Protein AF-A0A913WSM7-F1 (afdb_monomer_lite)

InterPro domains:
  IPR026612 Receptor for retinol uptake STRA6-like [PF14752] (31-184)

Radius of gyration: 27.11 Å; chains: 1; bounding box: 66×51×67 Å

Organism: Exaiptasia diaphana (NCBI:txid2652724)

Foldseek 3Di:
DQDLVNVLVVLVVVLVVLVVCVVVCCVPPNDVVSVVVNLLSVLLSVLLVVLLVVLVVVLVVVVVVVVVVVVVVVVCVVVVNCVPPDPDDDDPVVVVVVVVCVVVVVVVVSVVSSVVSSVVSSVVSVVVVVCVVCVCVVDPPCVVVVVVVVVVVCCVVVVVVVVVVVVVVCCVVPPVPDPPDPDDDDDPDDD

Sequence (191 aa):
MVGVGQIVGLLLNLRTFVVANKLVYIISSGPEVYQLLVKFLNILIVSFLVSILVSAIYMYFQMYRMLVSHRNHVIKLIKGDRRFLPNSLSDPHIMVGMSLRFAGYQVAYFIWGFLLVAFVLLVTTLFISALVLFLPLVFEDDLEDEFAKVALAFVPTVGMAILVFVVQQILARFVFKDRSMVSKVVNVHNR

Structure (mmCIF, N/CA/C/O backbone):
data_AF-A0A913WSM7-F1
#
_entry.id   AF-A0A913WSM7-F1
#
loop_
_atom_site.group_PDB
_atom_site.id
_atom_site.type_symbol
_atom_site.label_atom_id
_atom_site.label_alt_id
_atom_site.label_comp_id
_atom_site.label_asym_id
_atom_site.label_entity_id
_atom_site.label_seq_id
_atom_site.pdbx_PDB_ins_code
_atom_site.Cartn_x
_atom_site.Cartn_y
_atom_site.Cartn_z
_atom_site.occupancy
_atom_site.B_iso_or_equiv
_atom_site.auth_seq_id
_atom_site.auth_comp_id
_atom_site.auth_asym_id
_atom_site.auth_atom_id
_atom_site.pdbx_PDB_model_num
ATOM 1 N N . MET A 1 1 ? -11.157 15.236 -8.255 1.00 44.88 1 MET A N 1
ATOM 2 C CA . MET A 1 1 ? -10.572 14.075 -7.550 1.00 44.88 1 MET A CA 1
ATOM 3 C C . MET A 1 1 ? -10.465 14.452 -6.086 1.00 44.88 1 MET A C 1
ATOM 5 O O . MET A 1 1 ? -9.775 15.417 -5.790 1.00 44.88 1 MET A O 1
ATOM 9 N N . VAL A 1 2 ? -11.207 13.782 -5.202 1.00 52.50 2 VAL A N 1
ATOM 10 C CA . VAL A 1 2 ? -11.090 14.008 -3.752 1.00 52.50 2 VAL A CA 1
ATOM 11 C C . VAL A 1 2 ? -9.693 13.552 -3.338 1.00 52.50 2 VAL A C 1
ATOM 13 O O . VAL A 1 2 ? -9.307 12.417 -3.614 1.00 52.50 2 VAL A O 1
ATOM 16 N N . GLY A 1 3 ? -8.903 14.456 -2.765 1.00 70.38 3 GLY A N 1
ATOM 17 C CA . GLY A 1 3 ? -7.542 14.142 -2.342 1.00 70.38 3 GLY A CA 1
ATOM 18 C C . GLY A 1 3 ? -7.562 13.150 -1.182 1.00 70.38 3 GLY A C 1
ATOM 19 O O . GLY A 1 3 ? -8.423 13.233 -0.311 1.00 70.38 3 GLY A O 1
ATOM 20 N N . VAL A 1 4 ? -6.587 12.243 -1.124 1.00 69.69 4 VAL A N 1
ATOM 21 C CA . VAL A 1 4 ? -6.447 11.268 -0.026 1.00 69.69 4 VAL A CA 1
ATOM 22 C C . VAL A 1 4 ? -6.492 11.956 1.350 1.00 69.69 4 VAL A C 1
ATOM 24 O O . VAL A 1 4 ? -7.144 11.468 2.269 1.00 69.69 4 VAL A O 1
ATOM 27 N N . GLY A 1 5 ? -5.901 13.151 1.468 1.00 74.81 5 GLY A N 1
ATOM 28 C CA . GLY A 1 5 ? -5.960 13.967 2.686 1.00 74.81 5 GLY A CA 1
ATOM 29 C C . GLY A 1 5 ? -7.358 14.482 3.055 1.00 74.81 5 GLY A C 1
ATOM 30 O O . GLY A 1 5 ? -7.653 14.617 4.237 1.00 74.81 5 GLY A O 1
ATOM 31 N N . GLN A 1 6 ? -8.251 14.711 2.086 1.00 80.81 6 GLN A N 1
ATOM 32 C CA . GLN A 1 6 ? -9.645 15.088 2.363 1.00 80.81 6 GLN A CA 1
ATOM 33 C C . GLN A 1 6 ? -10.432 13.908 2.943 1.00 80.81 6 GLN A C 1
ATOM 35 O O . GLN A 1 6 ? -11.251 14.106 3.834 1.00 80.81 6 GLN A O 1
ATOM 40 N N . ILE A 1 7 ? -10.145 12.681 2.492 1.00 79.31 7 ILE A N 1
ATOM 41 C CA . ILE A 1 7 ? -10.761 11.457 3.028 1.00 79.31 7 ILE A CA 1
ATOM 42 C C . ILE A 1 7 ? -10.307 11.227 4.473 1.00 79.31 7 ILE A C 1
ATOM 44 O O . ILE A 1 7 ? -11.142 11.024 5.352 1.00 79.31 7 ILE A O 1
ATOM 48 N N . VAL A 1 8 ? -9.000 11.333 4.746 1.00 80.94 8 VAL A N 1
ATOM 49 C CA . VAL A 1 8 ? -8.471 11.230 6.119 1.00 80.94 8 VAL A CA 1
ATOM 50 C C . VAL A 1 8 ? -9.036 12.339 7.005 1.00 80.94 8 VAL A C 1
ATOM 52 O O . VAL A 1 8 ? -9.468 12.063 8.120 1.00 80.94 8 VAL A O 1
ATOM 55 N N . GLY A 1 9 ? -9.086 13.579 6.511 1.00 81.19 9 GLY A N 1
ATOM 56 C CA . GLY A 1 9 ? -9.655 14.712 7.242 1.00 81.19 9 GLY A CA 1
ATOM 57 C C . GLY A 1 9 ? -11.133 14.515 7.581 1.00 81.19 9 GLY A C 1
ATOM 58 O O . GLY A 1 9 ? -11.552 14.812 8.696 1.00 81.19 9 GLY A O 1
ATOM 59 N N . LEU A 1 10 ? -11.915 13.944 6.662 1.00 84.06 10 LEU A N 1
ATOM 60 C CA . LEU A 1 10 ? -13.318 13.611 6.900 1.00 84.06 10 LEU A CA 1
ATOM 61 C C . LEU A 1 10 ? -13.465 12.507 7.956 1.00 84.06 10 LEU A C 1
ATOM 63 O O . LEU A 1 10 ? -14.282 12.649 8.863 1.00 84.06 10 LEU A O 1
ATOM 67 N N . LEU A 1 11 ? -12.645 11.453 7.896 1.00 82.12 11 LEU A N 1
ATOM 68 C CA . LEU A 1 11 ? -12.640 10.385 8.904 1.00 82.12 11 LEU A CA 1
ATOM 69 C C . LEU A 1 11 ? -12.236 10.900 10.293 1.00 82.12 11 LEU A C 1
ATOM 71 O O . LEU A 1 11 ? -12.852 10.533 11.295 1.00 82.12 11 LEU A O 1
ATOM 75 N N . LEU A 1 12 ? -11.241 11.787 10.362 1.00 83.50 12 LEU A N 1
ATOM 76 C CA . LEU A 1 12 ? -10.824 12.429 11.608 1.00 83.50 12 LEU A CA 1
ATOM 77 C C . LEU A 1 12 ? -11.923 13.331 12.172 1.00 83.50 12 LEU A C 1
ATOM 79 O O . LEU A 1 12 ? -12.196 13.255 13.367 1.00 83.50 12 LEU A O 1
ATOM 83 N N . ASN A 1 13 ? -12.589 14.119 11.325 1.00 85.25 13 ASN A N 1
ATOM 84 C CA . ASN A 1 13 ? -13.715 14.962 11.728 1.00 85.25 13 ASN A CA 1
ATOM 85 C C . ASN A 1 13 ? -14.910 14.143 12.223 1.00 85.25 13 ASN A C 1
ATOM 87 O O . ASN A 1 13 ? -15.553 14.507 13.204 1.00 85.25 13 ASN A O 1
ATOM 91 N N . LEU A 1 14 ? -15.193 13.008 11.586 1.00 81.88 14 LEU A N 1
ATOM 92 C CA . LEU A 1 14 ? -16.229 12.091 12.050 1.00 81.88 14 LEU A CA 1
ATOM 93 C C . LEU A 1 14 ? -15.876 11.531 13.436 1.00 81.88 14 LEU A C 1
ATOM 95 O O . LEU A 1 14 ? -16.705 11.525 14.343 1.00 81.88 14 LEU A O 1
ATOM 99 N N . ARG A 1 15 ? -14.618 11.126 13.637 1.00 84.75 15 ARG A N 1
ATOM 100 C CA . ARG A 1 15 ? -14.127 10.629 14.927 1.00 84.75 15 ARG A CA 1
ATOM 101 C C . ARG A 1 15 ? -14.169 11.703 16.014 1.00 84.75 15 ARG A C 1
ATOM 103 O O . ARG A 1 15 ? -14.584 11.408 17.132 1.00 84.75 15 ARG A O 1
ATOM 110 N N . THR A 1 16 ? -13.762 12.939 15.728 1.00 81.62 16 THR A N 1
ATOM 111 C CA . THR A 1 16 ? -13.842 14.039 16.704 1.00 81.62 16 THR A CA 1
ATOM 112 C C . THR A 1 16 ? -15.287 14.402 17.026 1.00 81.62 16 THR A C 1
ATOM 114 O O . THR A 1 16 ? -15.589 14.616 18.196 1.00 81.62 16 THR A O 1
ATOM 117 N N . PHE A 1 17 ? -16.193 14.377 16.047 1.00 82.38 17 PHE A N 1
ATOM 118 C CA . PHE A 1 17 ? -17.624 14.603 16.261 1.00 82.38 17 PHE A CA 1
ATOM 119 C C . PHE A 1 17 ? -18.261 13.550 17.180 1.00 82.38 17 PHE A C 1
ATOM 121 O O . PHE A 1 17 ? -19.014 13.894 18.094 1.00 82.38 17 PHE A O 1
ATOM 128 N N . VAL A 1 18 ? -17.932 12.270 16.982 1.00 79.00 18 VAL A N 1
ATOM 129 C CA . VAL A 1 18 ? -18.414 11.172 17.837 1.00 79.00 18 VAL A CA 1
ATOM 130 C C . VAL A 1 18 ? -17.886 11.312 19.267 1.00 79.00 18 VAL A C 1
ATOM 132 O O . VAL A 1 18 ? -18.648 11.172 20.221 1.00 79.00 18 VAL A O 1
ATOM 135 N N . VAL A 1 19 ? -16.601 11.639 19.429 1.00 79.31 19 VAL A N 1
ATOM 136 C CA . VAL A 1 19 ? -15.985 11.822 20.754 1.00 79.31 19 VAL A CA 1
ATOM 137 C C . VAL A 1 19 ? -16.522 13.070 21.464 1.00 79.31 19 VAL A C 1
ATOM 139 O O . VAL A 1 19 ? -16.723 13.037 22.676 1.00 79.31 19 VAL A O 1
ATOM 142 N N . ALA A 1 20 ? -16.801 14.151 20.732 1.00 82.12 20 ALA A N 1
ATOM 143 C CA . ALA A 1 20 ? -17.394 15.367 21.287 1.00 82.12 20 ALA A CA 1
ATOM 144 C C . ALA A 1 20 ? -18.812 15.121 21.833 1.00 82.12 20 ALA A C 1
ATOM 146 O O . ALA A 1 20 ? -19.169 15.649 22.882 1.00 82.12 20 ALA A O 1
A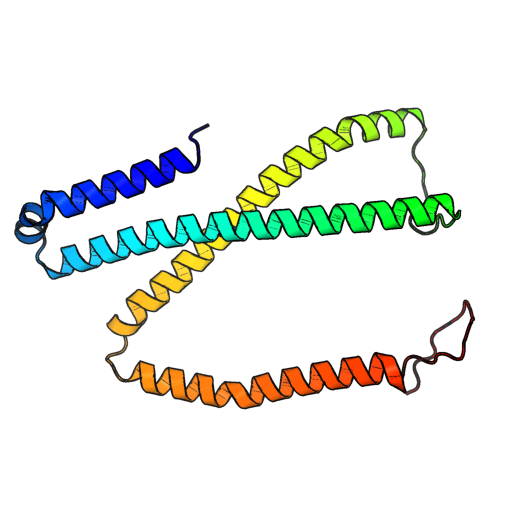TOM 147 N N . ASN A 1 21 ? -19.593 14.258 21.178 1.00 84.75 21 ASN A N 1
ATOM 148 C CA . ASN A 1 21 ? -20.959 13.908 21.582 1.00 84.75 21 ASN A CA 1
ATOM 149 C C . ASN A 1 21 ? -21.037 12.634 22.442 1.00 84.75 21 ASN A C 1
ATOM 151 O O . ASN A 1 21 ? -22.056 11.941 22.447 1.00 84.75 21 ASN A O 1
ATOM 155 N N . LYS A 1 22 ? -19.975 12.324 23.198 1.00 81.56 22 LYS A N 1
ATOM 156 C CA . LYS A 1 22 ? -19.851 11.101 24.009 1.00 81.56 22 LYS A CA 1
ATOM 157 C C . LYS A 1 22 ? -21.088 10.800 24.865 1.00 81.56 22 LYS A C 1
ATOM 159 O O . LYS A 1 22 ? -21.558 9.667 24.870 1.00 81.56 22 LYS A O 1
ATOM 164 N N . LEU A 1 23 ? -21.623 11.796 25.576 1.00 76.62 23 LEU A N 1
ATOM 165 C CA . LEU A 1 23 ? -22.768 11.606 26.479 1.00 76.62 23 LEU A CA 1
ATOM 166 C C . LEU A 1 23 ? -24.038 11.167 25.740 1.00 76.62 23 LEU A C 1
ATOM 168 O O . LEU A 1 23 ? -24.727 10.265 26.205 1.00 76.62 23 LEU A O 1
ATOM 172 N N . VAL A 1 24 ? -24.313 11.748 24.570 1.00 77.00 24 VAL A N 1
ATOM 173 C CA . VAL A 1 24 ? -25.500 11.420 23.763 1.00 77.00 24 VAL A CA 1
ATOM 174 C C . VAL A 1 24 ? -25.438 9.972 23.272 1.00 77.00 24 VAL A C 1
ATOM 176 O O . VAL A 1 24 ? -26.426 9.246 23.359 1.00 77.00 24 VAL A O 1
ATOM 179 N N . TYR A 1 25 ? -24.264 9.522 22.823 1.00 74.25 25 TYR A N 1
ATOM 180 C CA . TYR A 1 25 ? -24.071 8.145 22.364 1.00 74.25 25 TYR A CA 1
ATOM 181 C C . TYR A 1 25 ? -24.128 7.120 23.501 1.00 74.25 25 TYR A C 1
ATOM 183 O O . TYR A 1 25 ? -24.703 6.050 23.320 1.00 74.25 25 TYR A O 1
ATOM 191 N N . ILE A 1 26 ? -23.588 7.445 24.681 1.00 78.19 26 ILE A N 1
ATOM 192 C CA . ILE A 1 26 ? -23.658 6.551 25.848 1.00 78.19 26 ILE A CA 1
ATOM 193 C C . ILE A 1 26 ? -25.106 6.386 26.325 1.00 78.19 26 ILE A C 1
ATOM 195 O O . ILE A 1 26 ? -25.506 5.271 26.647 1.00 78.19 26 ILE A O 1
ATOM 199 N N . ILE A 1 27 ? -25.896 7.464 26.342 1.00 76.56 27 ILE A N 1
ATOM 200 C CA . ILE A 1 27 ? -27.305 7.422 26.767 1.00 76.56 27 ILE A CA 1
ATOM 201 C C . ILE A 1 27 ? -28.174 6.668 25.748 1.00 76.56 27 ILE A C 1
ATOM 203 O O . ILE A 1 27 ? -29.071 5.931 26.140 1.00 76.56 27 ILE A O 1
ATOM 207 N N . SER A 1 28 ? -27.904 6.832 24.450 1.00 80.12 28 SER A N 1
ATOM 208 C CA . SER A 1 28 ? -28.687 6.207 23.376 1.00 80.12 28 SER A CA 1
ATOM 209 C C . SER A 1 28 ? -28.379 4.717 23.174 1.00 80.12 28 SER A C 1
ATOM 211 O O . SER A 1 28 ? -29.283 3.925 22.929 1.00 80.12 28 SER A O 1
ATOM 213 N N . SER A 1 29 ? -27.104 4.319 23.250 1.00 75.94 29 SER A N 1
ATOM 214 C CA . SER A 1 29 ? -26.644 2.995 22.793 1.00 75.94 29 SER A CA 1
ATOM 215 C C . SER A 1 29 ? -25.912 2.177 23.862 1.00 75.94 29 SER A C 1
ATOM 217 O O . SER A 1 29 ? -25.547 1.032 23.609 1.00 75.94 29 SER A O 1
ATOM 219 N N . GLY A 1 30 ? -25.690 2.742 25.051 1.00 83.31 30 GLY A N 1
ATOM 220 C CA . GLY A 1 30 ? -24.925 2.116 26.127 1.00 83.31 30 GLY A CA 1
ATOM 221 C C . GLY A 1 30 ? -23.403 2.325 26.015 1.00 83.31 30 GLY A C 1
ATOM 222 O O . GLY A 1 30 ? -22.872 2.664 24.951 1.00 83.31 30 GLY A O 1
ATOM 223 N N . PRO A 1 31 ? -22.661 2.144 27.125 1.00 81.88 31 PRO A N 1
ATOM 224 C CA . PRO A 1 31 ? -21.226 2.426 27.188 1.00 81.88 31 PRO A CA 1
ATOM 225 C C . PRO A 1 31 ? -20.369 1.456 26.360 1.00 81.88 31 PRO A C 1
ATOM 227 O O . PRO A 1 31 ? -19.351 1.874 25.807 1.00 81.88 31 PRO A O 1
ATOM 230 N N . GLU A 1 32 ? -20.772 0.190 26.237 1.00 80.75 32 GLU A N 1
ATOM 231 C CA . GLU A 1 32 ? -20.013 -0.838 25.507 1.00 80.75 32 GLU A CA 1
ATOM 232 C C . GLU A 1 32 ? -20.014 -0.595 23.993 1.00 80.75 32 GLU A C 1
ATOM 234 O O . GLU A 1 32 ? -18.962 -0.607 23.349 1.00 80.75 32 GLU A O 1
ATOM 239 N N . VAL A 1 33 ? -21.181 -0.266 23.432 1.00 78.75 33 VAL A N 1
ATOM 240 C CA . VAL A 1 33 ? -21.346 0.033 22.002 1.00 78.75 33 VAL A CA 1
ATOM 241 C C . VAL A 1 33 ? -20.550 1.280 21.611 1.00 78.75 33 VAL A C 1
ATOM 243 O O . VAL A 1 33 ? -19.899 1.301 20.565 1.00 78.75 33 VAL A O 1
ATOM 246 N N . TYR A 1 34 ? -20.521 2.300 22.477 1.00 81.38 34 TYR A N 1
ATOM 247 C CA . TYR A 1 34 ? -19.692 3.488 22.266 1.00 81.38 34 TYR A CA 1
ATOM 248 C C . TYR A 1 34 ? -18.196 3.143 22.196 1.00 81.38 34 TYR A C 1
ATOM 250 O O . TYR A 1 34 ? -17.493 3.618 21.300 1.00 81.38 34 TYR A O 1
ATOM 258 N N . GLN A 1 35 ? -17.696 2.299 23.106 1.00 82.06 35 GLN A N 1
ATOM 259 C CA . GLN A 1 35 ? -16.291 1.886 23.082 1.00 82.06 35 GLN A CA 1
ATOM 260 C C . GLN A 1 35 ? -15.940 1.097 21.817 1.00 82.06 35 GLN A C 1
ATOM 262 O O . GLN A 1 35 ? -14.889 1.348 21.219 1.00 82.06 35 GLN A O 1
ATOM 267 N N . LEU A 1 36 ? -16.813 0.187 21.382 1.00 81.38 36 LEU A N 1
ATOM 268 C CA . LEU A 1 36 ? -16.608 -0.596 20.163 1.00 81.38 36 LEU A CA 1
ATOM 269 C C . LEU A 1 36 ? -16.585 0.296 18.915 1.00 81.38 36 LEU A C 1
ATOM 271 O O . LEU A 1 36 ? -15.700 0.155 18.072 1.00 81.38 36 LEU A O 1
ATOM 275 N N . LEU A 1 37 ? -17.488 1.273 18.832 1.00 81.12 37 LEU A N 1
ATOM 276 C CA . LEU A 1 37 ? -17.560 2.213 17.714 1.00 81.12 37 LEU A CA 1
ATOM 277 C C . LEU A 1 37 ? -16.311 3.106 17.632 1.00 81.12 37 LEU A C 1
ATOM 279 O O . LEU A 1 37 ? -15.743 3.277 16.552 1.00 81.12 37 LEU A O 1
ATOM 283 N N . VAL A 1 38 ? -15.819 3.625 18.762 1.00 83.69 38 VAL A N 1
ATOM 284 C CA . VAL A 1 38 ? -14.568 4.407 18.793 1.00 83.69 38 VAL A CA 1
ATOM 285 C C . VAL A 1 38 ? -13.360 3.544 18.413 1.00 83.69 38 VAL A C 1
ATOM 287 O O . VAL A 1 38 ? -12.499 4.006 17.659 1.00 83.69 38 VAL A O 1
ATOM 290 N N . LYS A 1 39 ? -13.292 2.291 18.888 1.00 83.81 39 LYS A N 1
ATOM 291 C CA . LYS A 1 39 ? -12.242 1.337 18.491 1.00 83.81 39 LYS A CA 1
ATOM 292 C C . LYS A 1 39 ? -12.273 1.073 16.985 1.00 83.81 39 LYS A C 1
ATOM 294 O O . LYS A 1 39 ? -11.234 1.184 16.340 1.00 83.81 39 LYS A O 1
ATOM 299 N N . PHE A 1 40 ? -13.448 0.812 16.415 1.00 84.06 40 PHE A N 1
ATOM 300 C CA . PHE A 1 40 ? -13.618 0.583 14.980 1.00 84.06 40 PHE A CA 1
ATOM 301 C C . PHE A 1 40 ? -13.182 1.791 14.138 1.00 84.06 40 PHE A C 1
ATOM 303 O O . PHE A 1 40 ? -12.430 1.633 13.178 1.00 84.06 40 PHE A O 1
ATOM 310 N N . LEU A 1 41 ? -13.577 3.010 14.526 1.00 84.69 41 LEU A N 1
ATOM 311 C CA . LEU A 1 41 ? -13.156 4.232 13.832 1.00 84.69 41 LEU A CA 1
ATOM 312 C C . LEU A 1 41 ? -11.641 4.448 13.892 1.00 84.69 41 LEU A C 1
ATOM 314 O O . LEU A 1 41 ? -11.036 4.816 12.885 1.00 84.69 41 LEU A O 1
ATOM 318 N N . ASN A 1 42 ? -11.015 4.206 15.047 1.00 84.81 42 ASN A N 1
ATOM 319 C CA . ASN A 1 42 ? -9.561 4.308 15.171 1.00 84.81 42 ASN A CA 1
ATOM 320 C C . ASN A 1 42 ? -8.857 3.283 14.271 1.00 84.81 42 ASN A C 1
ATOM 322 O O . ASN A 1 42 ? -7.919 3.651 13.567 1.00 84.81 42 ASN A O 1
ATOM 326 N N . ILE A 1 43 ? -9.327 2.032 14.252 1.00 85.81 43 ILE A N 1
ATOM 327 C CA . ILE A 1 43 ? -8.790 0.984 13.375 1.00 85.81 43 ILE A CA 1
ATOM 328 C C . ILE A 1 43 ? -8.902 1.414 11.916 1.00 85.81 43 ILE A C 1
ATOM 330 O O . ILE A 1 43 ? -7.901 1.414 11.213 1.00 85.81 43 ILE A O 1
ATOM 334 N N . LEU A 1 44 ? -10.074 1.877 11.480 1.00 86.56 44 LEU A N 1
ATOM 335 C CA . LEU A 1 44 ? -10.292 2.314 10.103 1.00 86.56 44 LEU A CA 1
ATOM 336 C C . LEU A 1 44 ? -9.313 3.423 9.678 1.00 86.56 44 LEU A C 1
ATOM 338 O O . LEU A 1 44 ? -8.723 3.348 8.599 1.00 86.56 44 LEU A O 1
ATOM 342 N N . ILE A 1 45 ? -9.107 4.432 10.531 1.00 86.69 45 ILE A N 1
ATOM 343 C CA . ILE A 1 45 ? -8.178 5.542 10.267 1.00 86.69 45 ILE A CA 1
ATOM 344 C C . ILE A 1 45 ? -6.735 5.035 10.178 1.00 86.69 45 ILE A C 1
ATOM 346 O O . ILE A 1 45 ? -6.011 5.386 9.242 1.00 86.69 45 ILE A O 1
ATOM 350 N N . VAL A 1 46 ? -6.316 4.201 11.132 1.00 85.19 46 VAL A N 1
ATOM 351 C CA . VAL A 1 46 ? -4.953 3.658 11.186 1.00 85.19 46 VAL A CA 1
ATOM 352 C C . VAL A 1 46 ? -4.689 2.747 9.989 1.00 85.19 46 VAL A C 1
ATOM 354 O O . VAL A 1 46 ? -3.689 2.937 9.298 1.00 85.19 46 VAL A O 1
ATOM 357 N N . SER A 1 47 ? -5.592 1.815 9.679 1.00 86.25 47 SER A N 1
ATOM 358 C CA . SER A 1 47 ? -5.461 0.901 8.540 1.00 86.25 47 SER A CA 1
ATOM 359 C C . SER A 1 47 ? -5.357 1.657 7.217 1.00 86.25 47 SER A C 1
ATOM 361 O O . SER A 1 47 ? -4.543 1.296 6.366 1.00 86.25 47 SER A O 1
ATOM 363 N N . PHE A 1 48 ? -6.126 2.737 7.047 1.00 88.25 48 PHE A N 1
ATOM 364 C CA . PHE A 1 48 ? -6.057 3.576 5.853 1.00 88.25 48 PHE A CA 1
ATOM 365 C C . PHE A 1 48 ? -4.695 4.275 5.724 1.00 88.25 48 PHE A C 1
ATOM 367 O O . PHE A 1 48 ? -4.048 4.178 4.679 1.00 88.25 48 PHE A O 1
ATOM 374 N N . LEU A 1 49 ? -4.218 4.922 6.795 1.00 87.31 49 LEU A N 1
ATOM 375 C CA . LEU A 1 49 ? -2.919 5.606 6.812 1.00 87.31 49 LEU A CA 1
ATOM 376 C C . LEU A 1 49 ? -1.751 4.648 6.555 1.00 87.31 49 LEU A C 1
ATOM 378 O O . LEU A 1 49 ? -0.892 4.935 5.719 1.00 87.31 49 LEU A O 1
ATOM 382 N N . VAL A 1 50 ? -1.740 3.500 7.236 1.00 87.25 50 VAL A N 1
ATOM 383 C CA . VAL A 1 50 ? -0.700 2.476 7.080 1.00 87.25 50 VAL A CA 1
ATOM 384 C C . VAL A 1 50 ? -0.672 1.956 5.644 1.00 87.25 50 VAL A C 1
ATOM 386 O O . VAL A 1 50 ? 0.395 1.906 5.036 1.00 87.25 50 VAL A O 1
ATOM 389 N N . SER A 1 51 ? -1.832 1.647 5.061 1.00 87.94 51 SER A N 1
ATOM 390 C CA . SER A 1 51 ? -1.914 1.109 3.696 1.00 87.94 51 SER A CA 1
ATOM 391 C C . SER A 1 51 ? -1.353 2.074 2.651 1.00 87.94 51 SER A C 1
ATOM 393 O O . SER A 1 51 ? -0.646 1.655 1.734 1.00 87.94 51 SER A O 1
ATOM 395 N N . ILE A 1 52 ? -1.612 3.376 2.800 1.00 89.44 52 ILE A N 1
ATOM 396 C CA . ILE A 1 52 ? -1.085 4.404 1.892 1.00 89.44 52 ILE A CA 1
ATOM 397 C C . ILE A 1 52 ? 0.425 4.558 2.045 1.00 89.44 52 ILE A C 1
ATOM 399 O O . ILE A 1 52 ? 1.133 4.582 1.039 1.00 89.44 52 ILE A O 1
ATOM 403 N N . LEU A 1 53 ? 0.922 4.648 3.281 1.00 89.69 53 LEU A N 1
ATOM 404 C CA . LEU A 1 53 ? 2.352 4.801 3.550 1.00 89.69 53 LEU A CA 1
ATOM 405 C C . LEU A 1 53 ? 3.149 3.604 3.027 1.00 89.69 53 LEU A C 1
ATOM 407 O O . LEU A 1 53 ? 4.135 3.779 2.311 1.00 89.69 53 LEU A O 1
ATOM 411 N N . VAL A 1 54 ? 2.693 2.389 3.331 1.00 88.44 54 VAL A N 1
ATOM 412 C CA . VAL A 1 54 ? 3.344 1.153 2.884 1.00 88.44 54 VAL A CA 1
ATOM 413 C C . VAL A 1 54 ? 3.278 1.026 1.362 1.00 88.44 54 VAL A C 1
ATOM 415 O O . VAL A 1 54 ? 4.294 0.720 0.739 1.00 88.44 54 VAL A O 1
ATOM 418 N N . SER A 1 55 ? 2.131 1.330 0.742 1.00 88.62 55 SER A N 1
ATOM 419 C CA . SER A 1 55 ? 2.003 1.337 -0.722 1.00 88.62 55 SER A CA 1
ATOM 420 C C . SER A 1 55 ? 2.951 2.352 -1.371 1.00 88.62 55 SER A C 1
ATOM 422 O O . SER A 1 55 ? 3.627 2.032 -2.347 1.00 88.62 55 SER A O 1
ATOM 424 N N . ALA A 1 56 ? 3.085 3.555 -0.805 1.00 90.06 56 ALA A N 1
ATOM 425 C CA . ALA A 1 56 ? 3.989 4.580 -1.325 1.00 90.06 56 ALA A CA 1
ATOM 426 C C . ALA A 1 56 ? 5.459 4.131 -1.274 1.00 90.06 56 ALA A C 1
ATOM 428 O O . ALA A 1 5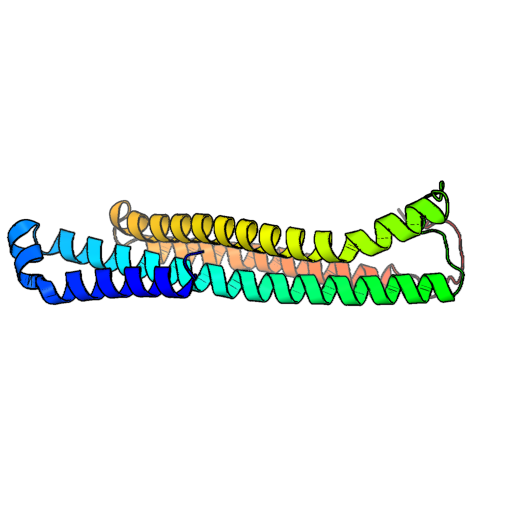6 ? 6.181 4.254 -2.267 1.00 90.06 56 ALA A O 1
ATOM 429 N N . ILE A 1 57 ? 5.888 3.552 -0.149 1.00 92.75 57 ILE A N 1
ATOM 430 C CA . ILE A 1 57 ? 7.240 2.998 0.010 1.00 92.75 57 ILE A CA 1
ATOM 431 C C . ILE A 1 57 ? 7.468 1.848 -0.978 1.00 92.75 57 ILE A C 1
ATOM 433 O O . ILE A 1 57 ? 8.498 1.798 -1.652 1.00 92.75 57 ILE A O 1
ATOM 437 N N . TYR A 1 58 ? 6.499 0.943 -1.115 1.00 90.31 58 TYR A N 1
ATOM 438 C CA . TYR A 1 58 ? 6.571 -0.165 -2.062 1.00 90.31 58 TYR A CA 1
ATOM 439 C C . TYR A 1 58 ? 6.731 0.328 -3.506 1.00 90.31 58 TYR A C 1
ATOM 441 O O . TYR A 1 58 ? 7.625 -0.127 -4.223 1.00 90.31 58 TYR A O 1
ATOM 449 N N . MET A 1 59 ? 5.927 1.307 -3.922 1.00 90.50 59 MET A N 1
ATOM 450 C CA . MET A 1 59 ? 6.013 1.897 -5.258 1.00 90.50 59 MET A CA 1
ATOM 451 C C . MET A 1 59 ? 7.353 2.597 -5.497 1.00 90.50 59 MET A C 1
ATOM 453 O O . MET A 1 59 ? 7.915 2.480 -6.588 1.00 90.50 59 MET A O 1
ATOM 457 N N . TYR A 1 60 ? 7.909 3.263 -4.482 1.00 92.81 60 TYR A N 1
ATOM 458 C CA . TYR A 1 60 ? 9.246 3.850 -4.556 1.00 92.81 60 TYR A CA 1
ATOM 459 C C . TYR A 1 60 ? 10.319 2.788 -4.842 1.00 92.81 60 TYR A C 1
ATOM 461 O O . TYR A 1 60 ? 11.116 2.942 -5.772 1.00 92.81 60 TYR A O 1
ATOM 469 N N . PHE A 1 61 ? 10.305 1.667 -4.112 1.00 92.75 61 PHE A N 1
ATOM 470 C CA . PHE A 1 61 ? 11.239 0.565 -4.357 1.00 92.75 61 PHE A CA 1
ATOM 471 C C . PHE A 1 61 ? 11.044 -0.084 -5.729 1.00 92.75 61 PHE A C 1
ATOM 473 O O . PHE A 1 61 ? 12.028 -0.429 -6.390 1.00 92.75 61 PHE A O 1
ATOM 480 N N . GLN A 1 62 ? 9.801 -0.226 -6.190 1.00 90.38 62 GLN A N 1
ATOM 481 C CA . GLN A 1 62 ? 9.524 -0.776 -7.516 1.00 90.38 62 GLN A CA 1
ATOM 482 C C . GLN A 1 62 ? 10.041 0.131 -8.633 1.00 90.38 62 GLN A C 1
ATOM 484 O O . GLN A 1 62 ? 10.678 -0.351 -9.573 1.00 90.38 62 GLN A O 1
ATOM 489 N N . MET A 1 63 ? 9.860 1.445 -8.499 1.00 92.94 63 MET A N 1
ATOM 490 C CA . MET A 1 63 ? 10.432 2.419 -9.424 1.00 92.94 63 MET A CA 1
ATOM 491 C C . MET A 1 63 ? 11.962 2.340 -9.421 1.00 92.94 63 MET A C 1
ATOM 493 O O . MET A 1 63 ? 12.576 2.217 -10.478 1.00 92.94 63 MET A O 1
ATOM 497 N N . TYR A 1 64 ? 12.589 2.318 -8.243 1.00 93.81 64 TYR A N 1
ATOM 498 C CA . TYR A 1 64 ? 14.040 2.170 -8.130 1.00 93.81 64 TYR A CA 1
ATOM 499 C C . TYR A 1 64 ? 14.549 0.909 -8.847 1.00 93.81 64 TYR A C 1
ATOM 501 O O . TYR A 1 64 ? 15.479 0.972 -9.657 1.00 93.81 64 TYR A O 1
ATOM 509 N N . ARG A 1 65 ? 13.897 -0.237 -8.620 1.00 92.56 65 ARG A N 1
ATOM 510 C CA . ARG A 1 65 ? 14.233 -1.506 -9.279 1.00 92.56 65 ARG A CA 1
ATOM 511 C C . ARG A 1 65 ? 14.079 -1.422 -10.798 1.00 92.56 65 ARG A C 1
ATOM 513 O O . ARG A 1 65 ? 14.945 -1.924 -11.520 1.00 92.56 65 ARG A O 1
ATOM 520 N N . MET A 1 66 ? 13.020 -0.775 -11.283 1.00 92.62 66 MET A N 1
ATOM 521 C CA . MET A 1 66 ? 12.803 -0.533 -12.709 1.00 92.62 66 MET A CA 1
ATOM 522 C C . MET A 1 66 ? 13.946 0.294 -13.314 1.00 92.62 66 MET A C 1
ATOM 524 O O . MET A 1 66 ? 14.485 -0.103 -14.348 1.00 92.62 66 MET A O 1
ATOM 528 N N . LEU A 1 67 ? 14.374 1.385 -12.667 1.00 93.12 67 LEU A N 1
ATOM 529 C CA . LEU A 1 67 ? 15.480 2.225 -13.151 1.00 93.12 67 LEU A CA 1
ATOM 530 C C . LEU A 1 67 ? 16.802 1.451 -13.213 1.00 93.12 67 LEU A C 1
ATOM 532 O O . LEU A 1 67 ? 17.519 1.524 -14.214 1.00 93.12 67 LEU A O 1
ATOM 536 N N . VAL A 1 68 ? 17.120 0.676 -12.173 1.00 93.81 68 VAL A N 1
ATOM 537 C CA . VAL A 1 68 ? 18.337 -0.151 -12.142 1.00 93.81 68 VAL A CA 1
ATOM 538 C C . VAL A 1 68 ? 18.308 -1.197 -13.257 1.00 93.81 68 VAL A C 1
ATOM 540 O O . VAL A 1 68 ? 19.297 -1.367 -13.974 1.00 93.81 68 VAL A O 1
ATOM 543 N N . SER A 1 69 ? 17.173 -1.873 -13.451 1.00 91.12 69 SER A N 1
ATOM 544 C CA . SER A 1 69 ? 17.009 -2.846 -14.535 1.00 91.12 69 SER A CA 1
ATOM 545 C C . SER A 1 69 ? 17.144 -2.190 -15.907 1.00 91.12 69 SER A C 1
ATOM 547 O O . SER A 1 69 ? 17.825 -2.729 -16.779 1.00 91.12 69 SER A O 1
ATOM 549 N N . HIS A 1 70 ? 16.542 -1.014 -16.092 1.00 91.50 70 HIS A N 1
ATOM 550 C CA . HIS A 1 70 ? 16.625 -0.257 -17.334 1.00 91.50 70 HIS A CA 1
ATOM 551 C C . HIS A 1 70 ? 18.073 0.133 -17.650 1.00 91.50 70 HIS A C 1
ATOM 553 O O . HIS A 1 70 ? 18.565 -0.171 -18.736 1.00 91.50 70 HIS A O 1
ATOM 559 N N . ARG A 1 71 ? 18.805 0.687 -16.675 1.00 93.00 71 ARG A N 1
ATOM 560 C CA . ARG A 1 71 ? 20.235 1.006 -16.814 1.00 93.00 71 ARG A CA 1
ATOM 561 C C . ARG A 1 71 ? 21.052 -0.219 -17.217 1.00 93.00 71 ARG A C 1
ATOM 563 O O . ARG A 1 71 ? 21.874 -0.141 -18.128 1.00 93.00 71 ARG A O 1
ATOM 570 N N . ASN A 1 72 ? 20.814 -1.360 -16.574 1.00 92.25 72 ASN A N 1
ATOM 571 C CA . ASN A 1 72 ? 21.517 -2.599 -16.894 1.00 92.25 72 ASN A CA 1
ATOM 572 C C . ASN A 1 72 ? 21.224 -3.080 -18.323 1.00 92.25 72 ASN A C 1
ATOM 574 O O . ASN A 1 72 ? 22.135 -3.554 -19.000 1.00 92.25 72 ASN A O 1
ATOM 578 N N . HIS A 1 73 ? 19.985 -2.946 -18.803 1.00 90.62 73 HIS A N 1
ATOM 579 C CA . HIS A 1 73 ? 19.617 -3.294 -20.179 1.00 90.62 73 HIS A CA 1
ATOM 580 C C . HIS A 1 73 ? 20.265 -2.357 -21.203 1.00 90.62 73 HIS A C 1
ATOM 582 O O . HIS A 1 73 ? 20.801 -2.834 -22.201 1.00 90.62 73 HIS A O 1
ATOM 588 N N . VAL A 1 74 ? 20.315 -1.052 -20.925 1.00 91.62 74 VAL A N 1
ATOM 589 C CA . VAL A 1 74 ? 20.998 -0.072 -21.787 1.00 91.62 74 VAL A CA 1
ATOM 590 C C . VAL A 1 74 ? 22.496 -0.376 -21.885 1.00 91.62 74 VAL A C 1
ATOM 592 O O . VAL A 1 74 ? 23.041 -0.426 -22.984 1.00 91.62 74 VAL A O 1
ATOM 595 N N . ILE A 1 75 ? 23.163 -0.673 -20.765 1.00 93.19 75 ILE A N 1
ATOM 596 C CA . ILE A 1 75 ? 24.592 -1.032 -20.766 1.00 93.19 75 ILE A CA 1
ATOM 597 C C . ILE A 1 75 ? 24.848 -2.317 -21.568 1.00 93.19 75 ILE A C 1
ATOM 599 O O . ILE A 1 75 ? 25.827 -2.388 -22.310 1.00 93.19 75 ILE A O 1
ATOM 603 N N . LYS A 1 76 ? 23.985 -3.336 -21.446 1.00 90.88 76 LYS A N 1
ATOM 604 C CA . LYS A 1 76 ? 24.087 -4.566 -22.253 1.00 90.88 76 LYS A CA 1
ATOM 605 C C . LYS A 1 76 ? 23.947 -4.275 -23.748 1.00 90.88 76 LYS A C 1
ATOM 607 O O . LYS A 1 76 ? 24.721 -4.810 -24.538 1.00 90.88 76 LYS A O 1
ATOM 612 N N . LEU A 1 77 ? 23.025 -3.384 -24.113 1.00 90.50 77 LEU A N 1
ATOM 613 C CA . LEU A 1 77 ? 22.810 -2.980 -25.499 1.00 90.50 77 LEU A CA 1
ATOM 614 C C . LEU A 1 77 ? 24.025 -2.240 -26.079 1.00 90.50 77 LEU A C 1
ATOM 616 O O . LEU A 1 77 ? 24.440 -2.548 -27.193 1.00 90.50 77 LEU A O 1
ATOM 620 N N . ILE A 1 78 ? 24.636 -1.332 -25.307 1.00 90.88 78 ILE A N 1
ATOM 621 C CA . ILE A 1 78 ? 25.869 -0.620 -25.693 1.00 90.88 78 ILE A CA 1
ATOM 622 C C . ILE A 1 78 ? 27.025 -1.604 -25.918 1.00 90.88 78 ILE A C 1
ATOM 624 O O . ILE A 1 78 ? 27.808 -1.438 -26.847 1.00 90.88 78 ILE A O 1
ATOM 628 N N . LYS A 1 79 ? 27.108 -2.671 -25.113 1.00 92.81 79 LYS A N 1
ATOM 629 C CA . LYS A 1 79 ? 28.100 -3.750 -25.274 1.00 92.81 79 LYS A CA 1
ATOM 630 C C . LYS A 1 79 ? 27.812 -4.693 -26.453 1.00 92.81 79 LYS A C 1
ATOM 632 O O . LYS A 1 79 ? 28.556 -5.648 -26.651 1.00 92.81 79 LYS A O 1
ATOM 637 N N . GLY A 1 80 ? 26.740 -4.461 -27.212 1.00 87.75 80 GLY A N 1
ATOM 638 C CA . GLY A 1 80 ? 26.355 -5.278 -28.362 1.00 87.75 80 GLY A CA 1
ATOM 639 C C . GLY A 1 80 ? 25.633 -6.583 -28.011 1.00 87.75 80 GLY A C 1
ATOM 640 O O . GLY A 1 80 ? 25.344 -7.371 -28.910 1.00 87.75 80 GLY A O 1
ATOM 641 N N . ASP A 1 81 ? 25.299 -6.827 -26.739 1.00 88.06 81 ASP A N 1
ATOM 642 C CA . ASP A 1 81 ? 24.535 -8.013 -26.348 1.00 88.06 81 ASP A CA 1
ATOM 643 C C . ASP A 1 81 ? 23.041 -7.796 -26.617 1.00 88.06 81 ASP A C 1
ATOM 645 O O . ASP A 1 81 ? 22.335 -7.148 -25.845 1.00 88.06 81 ASP A O 1
ATOM 649 N N . ARG A 1 82 ? 22.563 -8.334 -27.742 1.00 82.19 82 ARG A N 1
ATOM 650 C CA . ARG A 1 82 ? 21.177 -8.200 -28.221 1.00 82.19 82 ARG A CA 1
ATOM 651 C C . ARG A 1 82 ? 20.280 -9.387 -27.878 1.00 82.19 82 ARG A C 1
ATOM 653 O O . ARG A 1 82 ? 19.136 -9.417 -28.310 1.00 82.19 82 ARG A O 1
ATOM 660 N N . ARG A 1 83 ? 20.753 -10.347 -27.077 1.00 83.31 83 ARG A N 1
ATOM 661 C CA . ARG A 1 83 ? 20.004 -11.582 -26.757 1.00 83.31 83 ARG A CA 1
ATOM 662 C C . ARG A 1 83 ? 18.695 -11.346 -25.999 1.00 83.31 83 ARG A C 1
ATOM 664 O O . ARG A 1 83 ? 17.875 -12.249 -25.926 1.00 83.31 83 ARG A O 1
ATOM 671 N N . PHE A 1 84 ? 18.522 -10.166 -25.402 1.00 80.94 84 PHE A N 1
ATOM 672 C CA . PHE A 1 84 ? 17.294 -9.786 -24.700 1.00 80.94 84 PHE A CA 1
ATOM 673 C C . PHE A 1 84 ? 16.241 -9.139 -25.614 1.00 80.94 84 PHE A C 1
ATOM 675 O O . PHE A 1 84 ? 15.118 -8.913 -25.168 1.00 80.94 84 PHE A O 1
ATOM 682 N N . LEU A 1 85 ? 16.603 -8.779 -26.850 1.00 82.19 85 LEU A N 1
ATOM 683 C CA . LEU A 1 85 ? 15.664 -8.199 -27.803 1.00 82.19 85 LEU A CA 1
ATOM 684 C C . LEU A 1 85 ? 14.785 -9.305 -28.407 1.00 82.19 85 LEU A C 1
ATOM 686 O O . LEU A 1 85 ? 15.263 -10.422 -28.606 1.00 82.19 85 LEU A O 1
ATOM 690 N N . PRO A 1 86 ? 13.512 -9.012 -28.717 1.00 81.50 86 PRO A N 1
ATOM 691 C CA . PRO A 1 86 ? 12.663 -9.943 -29.448 1.00 81.50 86 PRO A CA 1
ATOM 692 C C . PRO A 1 86 ? 13.240 -10.228 -30.844 1.00 81.50 86 PRO A C 1
ATOM 694 O O . PRO A 1 86 ? 13.821 -9.347 -31.477 1.00 81.50 86 PRO A O 1
ATOM 697 N N . ASN A 1 87 ? 13.044 -11.456 -31.336 1.00 74.56 87 ASN A N 1
ATOM 698 C CA . ASN A 1 87 ? 13.575 -11.912 -32.630 1.00 74.56 87 ASN A CA 1
ATOM 699 C C . ASN A 1 87 ? 13.002 -11.145 -33.839 1.00 74.56 87 ASN A C 1
ATOM 701 O O . ASN A 1 87 ? 13.611 -11.150 -34.905 1.00 74.56 87 ASN A O 1
ATOM 705 N N . SER A 1 88 ? 11.856 -10.476 -33.676 1.00 77.62 88 SER A N 1
ATOM 706 C CA . SER A 1 88 ? 11.245 -9.599 -34.678 1.00 77.62 88 SER A CA 1
ATOM 707 C C . SER A 1 88 ? 11.251 -8.149 -34.191 1.00 77.62 88 SER A C 1
ATOM 709 O O . SER A 1 88 ? 10.541 -7.798 -33.245 1.00 77.62 88 SER A O 1
ATOM 711 N N . LEU A 1 89 ? 12.032 -7.297 -34.847 1.00 76.38 89 LEU A N 1
ATOM 712 C CA . LEU A 1 89 ? 11.988 -5.854 -34.633 1.00 76.38 89 LEU A CA 1
ATOM 713 C C . LEU A 1 89 ? 10.915 -5.264 -35.554 1.00 76.38 89 LEU A C 1
ATOM 715 O O . LEU A 1 89 ? 10.900 -5.558 -36.746 1.00 76.38 89 LEU A O 1
ATOM 719 N N . SER A 1 90 ? 10.007 -4.463 -34.997 1.00 80.06 90 SER A N 1
ATOM 720 C CA . SER A 1 90 ? 9.047 -3.691 -35.792 1.00 80.06 90 SER A CA 1
ATOM 721 C C . SER A 1 90 ? 9.758 -2.608 -36.601 1.00 80.06 90 SER A C 1
ATOM 723 O O . SER A 1 90 ? 10.856 -2.180 -36.243 1.00 80.06 90 SER A O 1
ATOM 725 N N . ASP A 1 91 ? 9.108 -2.124 -37.658 1.00 86.50 91 ASP A N 1
ATOM 726 C CA . ASP A 1 91 ? 9.673 -1.064 -38.483 1.00 86.50 91 ASP A CA 1
ATOM 727 C C . ASP A 1 91 ? 10.018 0.200 -37.666 1.00 86.50 91 ASP A C 1
ATOM 729 O O . ASP A 1 91 ? 9.288 0.559 -36.730 1.00 86.50 91 ASP A O 1
ATOM 733 N N . PRO A 1 92 ? 11.087 0.936 -38.036 1.00 82.69 92 PRO A N 1
ATOM 734 C CA . PRO A 1 92 ? 11.581 2.079 -37.264 1.00 82.69 92 PRO A CA 1
ATOM 735 C C . PRO A 1 92 ? 10.524 3.156 -36.985 1.00 82.69 92 PRO A C 1
ATOM 737 O O . PRO A 1 92 ? 10.501 3.739 -35.902 1.00 82.69 92 PRO A O 1
ATOM 740 N N . HIS A 1 93 ? 9.610 3.393 -37.930 1.00 85.50 93 HIS A N 1
ATOM 741 C CA . HIS A 1 93 ? 8.540 4.382 -37.783 1.00 85.50 93 HIS A CA 1
ATOM 742 C C . HIS A 1 93 ? 7.536 3.997 -36.680 1.00 85.50 93 HIS A C 1
ATOM 744 O O . HIS A 1 93 ? 7.085 4.856 -35.918 1.00 85.50 93 HIS A O 1
ATOM 750 N N . ILE A 1 94 ? 7.247 2.701 -36.525 1.00 84.81 94 ILE A N 1
ATOM 7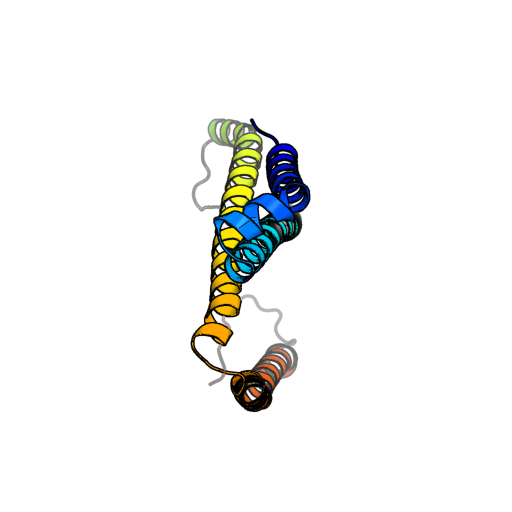51 C CA . ILE A 1 94 ? 6.377 2.174 -35.466 1.00 84.81 94 ILE A CA 1
ATOM 752 C C . ILE A 1 94 ? 7.083 2.272 -34.109 1.00 84.81 94 ILE A C 1
ATOM 754 O O . ILE A 1 94 ? 6.474 2.686 -33.119 1.00 84.81 94 ILE A O 1
ATOM 758 N N . MET A 1 95 ? 8.380 1.950 -34.059 1.00 84.38 95 MET A N 1
ATOM 759 C CA . MET A 1 95 ? 9.173 2.003 -32.826 1.00 84.38 95 MET A CA 1
ATOM 760 C C . MET A 1 95 ? 9.238 3.414 -32.229 1.00 84.38 95 MET A C 1
ATOM 762 O O . MET A 1 95 ? 9.084 3.574 -31.016 1.00 84.38 95 MET A O 1
ATOM 766 N N . VAL A 1 96 ? 9.404 4.445 -33.065 1.00 86.75 96 VAL A N 1
ATOM 767 C CA . VAL A 1 96 ? 9.388 5.847 -32.611 1.00 86.75 96 VAL A CA 1
ATOM 768 C C . VAL A 1 96 ? 8.024 6.198 -32.010 1.00 86.75 96 VAL A C 1
ATOM 770 O O . VAL A 1 96 ? 7.965 6.732 -30.900 1.00 86.75 96 VAL A O 1
ATOM 773 N N . GLY A 1 97 ? 6.925 5.813 -32.665 1.00 86.81 97 GLY A N 1
ATOM 774 C CA . GLY A 1 97 ? 5.574 6.018 -32.133 1.00 86.81 97 GLY A CA 1
ATOM 775 C C . GLY A 1 97 ? 5.335 5.323 -30.785 1.00 86.81 97 GLY A C 1
ATOM 776 O O . GLY A 1 97 ? 4.766 5.920 -29.868 1.00 86.81 97 GLY A O 1
ATOM 777 N N . MET A 1 98 ? 5.813 4.085 -30.621 1.00 85.75 98 MET A N 1
ATOM 778 C CA . MET A 1 98 ? 5.731 3.348 -29.352 1.00 85.75 98 MET A CA 1
ATOM 779 C C . MET A 1 98 ? 6.561 4.004 -28.243 1.00 85.75 98 MET A C 1
ATOM 781 O O . MET A 1 98 ? 6.104 4.086 -27.103 1.00 85.75 98 MET A O 1
ATOM 785 N N . SER A 1 99 ? 7.747 4.522 -28.573 1.00 85.44 99 SER A N 1
ATOM 786 C CA . SER A 1 99 ? 8.620 5.202 -27.609 1.00 85.44 99 SER A CA 1
ATOM 787 C C . SER A 1 99 ? 8.002 6.493 -27.060 1.00 85.44 99 SER A C 1
ATOM 789 O O . SER A 1 99 ? 8.100 6.753 -25.863 1.00 85.44 99 SER A O 1
ATOM 791 N N . LEU A 1 100 ? 7.273 7.248 -27.892 1.00 87.81 100 LEU A N 1
ATOM 792 C CA . LEU A 1 100 ? 6.579 8.466 -27.463 1.00 87.81 100 LEU A CA 1
ATOM 793 C C . LEU A 1 100 ? 5.431 8.157 -26.489 1.00 87.81 100 LEU A C 1
ATOM 795 O O . LEU A 1 100 ? 5.210 8.878 -25.518 1.00 87.81 100 LEU A O 1
ATOM 799 N N . ARG A 1 101 ? 4.705 7.056 -26.727 1.00 87.94 101 ARG A N 1
ATOM 800 C CA . ARG A 1 101 ? 3.583 6.618 -25.877 1.00 87.94 101 ARG A CA 1
ATOM 801 C C . ARG A 1 101 ? 4.038 5.960 -24.576 1.00 87.94 101 ARG A C 1
ATOM 803 O O . ARG A 1 101 ? 3.277 5.936 -23.610 1.00 87.94 101 ARG A O 1
ATOM 810 N N . PHE A 1 102 ? 5.265 5.441 -24.533 1.00 88.94 102 PHE A N 1
ATOM 811 C CA . PHE A 1 102 ? 5.816 4.740 -23.375 1.00 88.94 102 PHE A CA 1
ATOM 812 C C . PHE A 1 102 ? 5.737 5.574 -22.093 1.00 88.94 102 PHE A C 1
ATOM 814 O O . PHE A 1 102 ? 5.287 5.063 -21.072 1.00 88.94 102 PHE A O 1
ATOM 821 N N . ALA A 1 103 ? 6.103 6.858 -22.142 1.00 85.06 103 ALA A N 1
ATOM 822 C CA . ALA A 1 103 ? 6.076 7.726 -20.964 1.00 85.06 103 ALA A CA 1
ATOM 823 C C . ALA A 1 103 ? 4.660 7.869 -20.374 1.00 85.06 103 ALA A C 1
ATOM 825 O O . ALA A 1 103 ? 4.479 7.747 -19.163 1.00 85.06 103 ALA A O 1
ATOM 826 N N . GLY A 1 104 ? 3.647 8.048 -21.229 1.00 87.19 104 GLY A N 1
ATOM 827 C CA . GLY A 1 104 ? 2.249 8.132 -20.800 1.00 87.19 104 GLY A CA 1
ATOM 828 C C . GLY A 1 104 ? 1.744 6.823 -20.193 1.00 87.19 104 GLY A C 1
ATOM 829 O O . GLY A 1 104 ? 1.143 6.829 -19.118 1.00 87.19 104 GLY A O 1
ATOM 830 N N . TYR A 1 105 ? 2.052 5.690 -20.830 1.00 89.06 105 TYR A N 1
ATOM 831 C CA . TYR A 1 105 ? 1.699 4.378 -20.289 1.00 89.06 105 TYR A CA 1
ATOM 832 C C . TYR A 1 105 ? 2.371 4.108 -18.942 1.00 89.06 105 TYR A C 1
ATOM 834 O O . TYR A 1 105 ? 1.710 3.615 -18.033 1.00 89.06 105 TYR A O 1
ATOM 842 N N . GLN A 1 106 ? 3.646 4.463 -18.776 1.00 87.81 106 GLN A N 1
ATOM 843 C CA . GLN A 1 106 ? 4.364 4.265 -17.515 1.00 87.81 106 GLN A CA 1
ATOM 844 C C . GLN A 1 106 ? 3.698 4.997 -16.349 1.00 87.81 106 GLN A C 1
ATOM 846 O O . GLN A 1 106 ? 3.445 4.388 -15.313 1.00 87.81 106 GLN A O 1
ATOM 851 N N . VAL A 1 107 ? 3.345 6.273 -16.527 1.00 88.44 107 VAL A N 1
ATOM 852 C CA . VAL A 1 107 ? 2.660 7.046 -15.478 1.00 88.44 107 VAL A CA 1
ATOM 853 C C . VAL A 1 107 ? 1.277 6.462 -15.179 1.00 88.44 107 VAL A C 1
ATOM 855 O O . VAL A 1 107 ? 0.918 6.301 -14.014 1.00 88.44 107 VAL A O 1
ATOM 858 N N . ALA A 1 108 ? 0.513 6.084 -16.208 1.00 87.75 108 ALA A N 1
ATOM 859 C CA . ALA A 1 108 ? -0.810 5.493 -16.025 1.00 87.75 108 ALA A CA 1
ATOM 860 C C . ALA A 1 108 ? -0.751 4.163 -15.251 1.00 87.75 108 ALA A C 1
ATOM 862 O O . ALA A 1 108 ? -1.492 3.984 -14.284 1.00 87.75 108 ALA A O 1
ATOM 863 N N . TYR A 1 109 ? 0.155 3.255 -15.626 1.00 86.75 109 TYR A N 1
ATOM 864 C CA . TYR A 1 109 ? 0.342 1.982 -14.925 1.00 86.75 109 TYR A CA 1
ATOM 865 C C . TYR A 1 109 ? 0.888 2.169 -13.512 1.00 86.75 109 TYR A C 1
ATOM 867 O O . TYR A 1 109 ? 0.525 1.407 -12.620 1.00 86.75 109 TYR A O 1
ATOM 875 N N . PHE A 1 110 ? 1.708 3.193 -13.277 1.00 88.31 110 PHE A N 1
ATOM 876 C CA . PHE A 1 110 ? 2.188 3.522 -11.940 1.00 88.31 110 PHE A CA 1
ATOM 877 C C . PHE A 1 110 ? 1.040 3.949 -11.016 1.00 88.31 110 PHE A C 1
ATOM 879 O O . PHE A 1 110 ? 0.930 3.441 -9.900 1.00 88.31 110 PHE A O 1
ATOM 886 N N . ILE A 1 111 ? 0.144 4.823 -11.490 1.00 87.31 111 ILE A N 1
ATOM 887 C CA . ILE A 1 111 ? -1.036 5.263 -10.728 1.00 87.31 111 ILE A CA 1
ATOM 888 C C . ILE A 1 111 ? -1.972 4.079 -10.456 1.00 87.31 111 ILE A C 1
ATOM 890 O O . ILE A 1 111 ? -2.379 3.867 -9.314 1.00 87.31 111 ILE A O 1
ATOM 894 N N . TRP A 1 112 ? -2.279 3.278 -11.478 1.00 86.88 112 TRP A N 1
ATOM 895 C CA . TRP A 1 112 ? -3.125 2.091 -11.321 1.00 86.88 112 TRP A CA 1
ATOM 896 C C . TRP A 1 112 ? -2.511 1.050 -10.382 1.00 86.88 112 TRP A C 1
ATOM 898 O O . TRP A 1 112 ? -3.215 0.496 -9.539 1.00 86.88 112 TRP A O 1
ATOM 908 N N . GLY A 1 113 ? -1.201 0.823 -10.480 1.00 86.00 113 GLY A N 1
ATOM 909 C CA . GLY A 1 113 ? -0.463 -0.072 -9.593 1.00 86.00 113 GLY A CA 1
ATOM 910 C C . GLY A 1 113 ? -0.511 0.389 -8.138 1.00 86.00 113 GLY A C 1
ATOM 911 O O . GLY A 1 113 ? -0.801 -0.416 -7.256 1.00 86.00 113 GLY A O 1
ATOM 912 N N . PHE A 1 114 ? -0.317 1.687 -7.888 1.00 86.56 114 PHE A N 1
ATOM 913 C CA . PHE A 1 114 ? -0.436 2.262 -6.547 1.00 86.56 114 PHE A CA 1
ATOM 914 C C . PHE A 1 114 ? -1.839 2.065 -5.957 1.00 86.56 114 PHE A C 1
ATOM 916 O O . PHE A 1 114 ? -1.959 1.643 -4.805 1.00 86.56 114 PHE A O 1
ATOM 923 N N . LEU A 1 115 ? -2.892 2.332 -6.739 1.00 86.19 115 LEU A N 1
ATOM 924 C CA . LEU A 1 115 ? -4.279 2.164 -6.295 1.00 86.19 115 LEU A CA 1
ATOM 925 C C . LEU A 1 115 ? -4.599 0.705 -5.961 1.00 86.19 115 LEU A C 1
ATOM 927 O O . LEU A 1 115 ? -5.207 0.439 -4.926 1.00 86.19 115 LEU A O 1
ATOM 931 N N . LEU A 1 116 ? -4.159 -0.237 -6.798 1.00 88.25 116 LEU A N 1
ATOM 932 C CA . LEU A 1 116 ? -4.387 -1.664 -6.580 1.00 88.25 116 LEU A CA 1
ATOM 933 C C . LEU A 1 116 ? -3.670 -2.152 -5.318 1.00 88.25 116 LEU A C 1
ATOM 935 O O . LEU A 1 116 ? -4.289 -2.795 -4.473 1.00 88.25 116 LEU A O 1
ATOM 939 N N . VAL A 1 117 ? -2.390 -1.810 -5.152 1.00 86.12 117 VAL A N 1
ATOM 940 C CA . VAL A 1 117 ? -1.612 -2.199 -3.966 1.00 86.12 117 VAL A CA 1
ATOM 941 C C . VAL A 1 117 ? -2.200 -1.577 -2.699 1.00 86.12 117 VAL A C 1
ATOM 943 O O . VAL A 1 117 ? -2.364 -2.278 -1.704 1.00 86.12 117 VAL A O 1
ATOM 946 N N . ALA A 1 118 ? -2.577 -0.297 -2.736 1.00 86.25 118 ALA A N 1
ATOM 947 C CA . ALA A 1 118 ? -3.215 0.369 -1.602 1.00 86.25 118 ALA A CA 1
ATOM 948 C C . ALA A 1 118 ? -4.558 -0.283 -1.234 1.00 86.25 118 ALA A C 1
ATOM 950 O O . ALA A 1 118 ? -4.835 -0.472 -0.053 1.00 86.25 118 ALA A O 1
ATOM 951 N N . PHE A 1 119 ? -5.368 -0.670 -2.224 1.00 86.25 119 PHE A N 1
ATOM 952 C CA . PHE A 1 119 ? -6.639 -1.360 -1.997 1.00 86.25 119 PHE A CA 1
ATOM 953 C C . PHE A 1 119 ? -6.440 -2.742 -1.362 1.00 86.25 119 PHE A C 1
ATOM 955 O O . PHE A 1 119 ? -7.083 -3.059 -0.363 1.00 86.25 119 PHE A O 1
ATOM 962 N N . VAL A 1 120 ? -5.511 -3.545 -1.886 1.00 86.19 120 VAL A N 1
ATOM 963 C CA . VAL A 1 120 ? -5.189 -4.868 -1.326 1.00 86.19 120 VAL A CA 1
ATOM 964 C C . VAL A 1 120 ? -4.656 -4.742 0.105 1.00 86.19 120 VAL A C 1
ATOM 966 O O . VAL A 1 120 ? -5.095 -5.472 0.994 1.00 86.19 120 VAL A O 1
ATOM 969 N N . LEU A 1 121 ? -3.756 -3.789 0.362 1.00 86.94 121 LEU A N 1
ATOM 970 C CA . LEU A 1 121 ? -3.236 -3.532 1.708 1.00 86.94 121 LEU A CA 1
ATOM 971 C C . LEU A 1 121 ? -4.333 -3.087 2.677 1.00 86.94 121 LEU A C 1
ATOM 973 O O . LEU A 1 121 ? -4.360 -3.544 3.816 1.00 86.94 121 LEU A O 1
ATOM 977 N N . LEU A 1 122 ? -5.280 -2.268 2.224 1.00 87.12 122 LEU A N 1
ATOM 978 C CA . LEU A 1 122 ? -6.400 -1.834 3.052 1.00 87.12 122 LEU A CA 1
ATOM 979 C C . LEU A 1 122 ? -7.290 -3.016 3.435 1.00 87.12 122 LEU A C 1
ATOM 981 O O . LEU A 1 122 ? -7.581 -3.198 4.615 1.00 87.12 122 LEU A O 1
ATOM 985 N N . VAL A 1 123 ? -7.683 -3.847 2.465 1.00 85.50 123 VAL A N 1
ATOM 986 C CA . VAL A 1 123 ? -8.531 -5.024 2.714 1.00 85.50 123 VAL A CA 1
ATOM 987 C C . VAL A 1 123 ? -7.839 -6.009 3.653 1.00 85.50 123 VAL A C 1
ATOM 989 O O . VAL A 1 123 ? -8.442 -6.453 4.627 1.00 85.50 123 VAL A O 1
ATOM 992 N N . THR A 1 124 ? -6.566 -6.318 3.405 1.00 81.94 124 THR A N 1
ATOM 993 C CA . THR A 1 124 ? -5.791 -7.230 4.264 1.00 81.94 124 THR A CA 1
ATOM 994 C C . THR A 1 124 ? -5.617 -6.679 5.678 1.00 81.94 124 THR A C 1
ATOM 996 O O . THR A 1 124 ? -5.818 -7.414 6.642 1.00 81.94 124 THR A O 1
ATOM 999 N N . THR A 1 125 ? -5.322 -5.385 5.828 1.00 85.88 125 THR A N 1
ATOM 1000 C CA . THR A 1 125 ? -5.164 -4.759 7.148 1.00 85.88 125 THR A CA 1
ATOM 1001 C C . THR A 1 125 ? -6.485 -4.740 7.914 1.00 85.88 125 THR A C 1
ATOM 1003 O O . THR A 1 125 ? -6.499 -5.087 9.090 1.00 85.88 125 THR A O 1
ATOM 1006 N N . LEU A 1 126 ? -7.604 -4.405 7.259 1.00 85.12 126 LEU A N 1
ATOM 1007 C CA . LEU A 1 126 ? -8.928 -4.459 7.886 1.00 85.12 126 LEU A CA 1
ATOM 1008 C C . LEU A 1 126 ? -9.319 -5.882 8.283 1.00 85.12 126 LEU A C 1
ATOM 1010 O O . LEU A 1 126 ? -9.868 -6.074 9.362 1.00 85.12 126 LEU A O 1
ATOM 1014 N N . PHE A 1 127 ? -9.015 -6.874 7.446 1.00 82.12 127 PHE A N 1
ATOM 1015 C CA . PHE A 1 127 ? -9.275 -8.276 7.759 1.00 82.12 127 PHE A CA 1
ATOM 1016 C C . PHE A 1 127 ? -8.488 -8.732 8.994 1.00 82.12 127 PHE A C 1
ATOM 1018 O O . PHE A 1 127 ? -9.070 -9.299 9.914 1.00 82.12 127 PHE A O 1
ATOM 1025 N N . ILE A 1 128 ? -7.193 -8.411 9.066 1.00 79.44 128 ILE A N 1
ATOM 1026 C CA . ILE A 1 128 ? -6.354 -8.715 10.235 1.00 79.44 128 ILE A CA 1
ATOM 1027 C C . ILE A 1 128 ? -6.873 -7.985 11.478 1.00 79.44 128 ILE A C 1
ATOM 1029 O O . ILE A 1 128 ? -7.014 -8.596 12.533 1.00 79.44 128 ILE A O 1
ATOM 1033 N N . SER A 1 129 ? -7.197 -6.694 11.374 1.00 80.62 129 SER A N 1
ATOM 1034 C CA . SER A 1 129 ? -7.729 -5.933 12.509 1.00 80.62 129 SER A CA 1
ATOM 1035 C C . SER A 1 129 ? -9.097 -6.437 12.972 1.00 80.62 129 SER A C 1
ATOM 1037 O O . SER A 1 129 ? -9.358 -6.435 14.170 1.00 80.62 129 SER A O 1
ATOM 1039 N N . ALA A 1 130 ? -9.956 -6.897 12.059 1.00 77.75 130 ALA A N 1
ATOM 1040 C CA . ALA A 1 130 ? -11.222 -7.531 12.410 1.00 77.75 130 ALA A CA 1
ATOM 1041 C C . ALA A 1 130 ? -10.983 -8.853 13.148 1.00 77.75 130 ALA A C 1
ATOM 1043 O O . ALA A 1 130 ? -11.572 -9.062 14.204 1.00 77.75 130 ALA A O 1
ATOM 1044 N N . LEU A 1 131 ? -10.073 -9.703 12.657 1.00 76.06 131 LEU A N 1
ATOM 1045 C CA . LEU A 1 131 ? -9.695 -10.936 13.351 1.00 76.06 131 LEU A CA 1
ATOM 1046 C C . LEU A 1 131 ? -9.204 -10.654 14.772 1.00 76.06 131 LEU A C 1
ATOM 1048 O O . LEU A 1 131 ? -9.685 -11.293 15.694 1.00 76.06 131 LEU A O 1
ATOM 1052 N N . VAL A 1 132 ? -8.328 -9.663 14.964 1.00 73.50 132 VAL A N 1
ATOM 1053 C CA . VAL A 1 132 ? -7.826 -9.266 16.294 1.00 73.50 132 VAL A CA 1
ATOM 1054 C C . VAL A 1 132 ? -8.939 -8.742 17.209 1.00 73.50 132 VAL A C 1
ATOM 1056 O O . VAL A 1 132 ? -8.861 -8.924 18.416 1.00 73.50 132 VAL A O 1
ATOM 1059 N N . LEU A 1 133 ? -9.976 -8.097 16.668 1.00 71.75 133 LEU A N 1
ATOM 1060 C CA . LEU A 1 133 ? -11.090 -7.561 17.460 1.00 71.75 133 LEU A CA 1
ATOM 1061 C C . LEU A 1 133 ? -12.102 -8.651 17.847 1.00 71.75 133 LEU A C 1
ATOM 1063 O O . LEU A 1 133 ? -12.630 -8.624 18.954 1.00 71.75 133 LEU A O 1
ATOM 1067 N N . PHE A 1 134 ? -12.353 -9.617 16.960 1.00 68.56 134 PHE A N 1
ATOM 1068 C CA . PHE A 1 134 ? -13.276 -10.727 17.212 1.00 68.56 134 PHE A CA 1
ATOM 1069 C C . PHE A 1 134 ? -12.642 -11.890 17.983 1.00 68.56 134 PHE A C 1
ATOM 1071 O O . PHE A 1 134 ? -13.361 -12.583 18.695 1.00 68.56 134 PHE A O 1
ATOM 1078 N N . LEU A 1 135 ? -11.321 -12.089 17.896 1.00 63.78 135 LEU A N 1
ATOM 1079 C CA . LEU A 1 135 ? -10.600 -13.122 18.651 1.00 63.78 135 LEU A CA 1
ATOM 1080 C C . LEU A 1 135 ? -10.898 -13.096 20.161 1.00 63.78 135 LEU A C 1
ATOM 1082 O O . LEU A 1 135 ? -11.346 -14.123 20.661 1.00 63.78 135 LEU A O 1
ATOM 1086 N N . PRO A 1 136 ? -10.736 -11.960 20.873 1.00 61.28 136 PRO A N 1
ATOM 1087 C CA . PRO A 1 136 ? -10.974 -11.898 22.317 1.00 61.28 136 PRO A CA 1
ATOM 1088 C C . PRO A 1 136 ? -12.462 -11.968 22.685 1.00 61.28 136 PRO A C 1
ATOM 1090 O O . PRO A 1 136 ? -12.809 -12.047 23.855 1.00 61.28 136 PRO A O 1
ATOM 1093 N N . LEU A 1 137 ? -13.359 -11.884 21.697 1.00 61.41 137 LEU A N 1
ATOM 1094 C CA . LEU A 1 137 ? -14.808 -11.931 21.896 1.00 61.41 137 LEU A CA 1
ATOM 1095 C C . LEU A 1 137 ? -15.362 -13.357 21.738 1.00 61.41 137 LEU A C 1
ATOM 1097 O O . LEU A 1 137 ? -16.443 -13.655 22.234 1.00 61.41 137 LEU A O 1
ATOM 1101 N N . VAL A 1 138 ? -14.630 -14.223 21.029 1.00 57.34 138 VAL A N 1
ATOM 1102 C CA . VAL A 1 138 ? -14.960 -15.644 20.823 1.00 57.34 138 VAL A CA 1
ATOM 1103 C C . VAL A 1 138 ? -14.149 -16.547 21.758 1.00 57.34 138 VAL A C 1
ATOM 1105 O O . VAL A 1 138 ? -14.623 -17.619 22.124 1.00 57.34 138 VAL A O 1
ATOM 1108 N N . PHE A 1 139 ? -12.952 -16.117 22.155 1.00 54.91 139 PHE A N 1
ATOM 1109 C CA . PHE A 1 139 ? -12.057 -16.851 23.039 1.00 54.91 139 PHE A CA 1
ATOM 1110 C C . PHE A 1 139 ? -11.683 -15.936 24.210 1.00 54.91 139 PHE A C 1
ATOM 1112 O O . PHE A 1 139 ? -10.998 -14.936 24.009 1.00 54.91 139 PHE A O 1
ATOM 1119 N N . GLU A 1 140 ? -12.187 -16.250 25.407 1.00 55.38 140 GLU A N 1
ATOM 1120 C CA . GLU A 1 140 ? -11.773 -15.615 26.668 1.00 55.38 140 GLU A CA 1
ATOM 1121 C C . GLU A 1 140 ? -10.245 -15.739 26.872 1.00 55.38 140 GLU A C 1
ATOM 1123 O O . GLU A 1 140 ? -9.595 -16.531 26.189 1.00 55.38 140 GLU A O 1
ATOM 1128 N N . ASP A 1 141 ? -9.701 -14.933 27.793 1.00 55.81 141 ASP A N 1
ATOM 1129 C CA . ASP A 1 141 ? -8.294 -14.570 28.087 1.00 55.81 141 ASP A CA 1
ATOM 1130 C C . ASP A 1 141 ? -7.170 -15.649 28.008 1.00 55.81 141 ASP A C 1
ATOM 1132 O O . ASP A 1 141 ? -5.996 -15.315 28.153 1.00 55.81 141 ASP A O 1
ATOM 1136 N N . ASP A 1 142 ? -7.454 -16.917 27.709 1.00 55.47 142 ASP A N 1
ATOM 1137 C CA . ASP A 1 142 ? -6.484 -18.022 27.601 1.00 55.47 142 ASP A CA 1
ATOM 1138 C C . ASP A 1 142 ? -5.612 -17.997 26.324 1.00 55.47 142 ASP A C 1
ATOM 1140 O O . ASP A 1 142 ? -4.648 -18.761 26.191 1.00 55.47 142 ASP A O 1
ATOM 1144 N N . LEU A 1 143 ? -5.922 -17.137 25.345 1.00 55.84 143 LEU A N 1
ATOM 1145 C CA . LEU A 1 143 ? -5.278 -17.193 24.027 1.00 55.84 143 LEU A CA 1
ATOM 1146 C C . LEU A 1 143 ? -3.966 -16.406 23.921 1.00 55.84 143 LEU A C 1
ATOM 1148 O O . LEU A 1 143 ? -3.173 -16.714 23.035 1.00 55.84 143 LEU A O 1
ATOM 1152 N N . GLU A 1 144 ? -3.683 -15.433 24.795 1.00 55.84 144 GLU A N 1
ATOM 1153 C CA . GLU A 1 144 ? -2.345 -14.814 24.812 1.00 55.84 144 GLU A CA 1
ATOM 1154 C C . GLU A 1 144 ? -1.278 -15.858 25.159 1.00 55.84 144 GLU A C 1
ATOM 1156 O O . GLU A 1 144 ? -0.234 -15.907 24.505 1.00 55.84 144 GLU A O 1
ATOM 1161 N N . ASP A 1 145 ? -1.586 -16.769 26.085 1.00 58.28 145 ASP A N 1
ATOM 1162 C CA . ASP A 1 145 ? -0.705 -17.874 26.455 1.00 58.28 145 ASP A CA 1
ATOM 1163 C C . ASP A 1 145 ? -0.649 -18.963 25.376 1.00 58.28 145 ASP A C 1
ATOM 1165 O O . ASP A 1 145 ? 0.436 -19.444 25.045 1.00 58.28 145 ASP A O 1
ATOM 1169 N N . GLU A 1 146 ? -1.774 -19.346 24.767 1.00 60.38 146 GLU A N 1
ATOM 1170 C CA . GLU A 1 146 ? -1.767 -20.369 23.711 1.00 60.38 146 GLU A CA 1
ATOM 1171 C C . GLU A 1 146 ? -1.163 -19.863 22.394 1.00 60.38 146 GLU A C 1
ATOM 1173 O O . GLU A 1 146 ? -0.383 -20.572 21.758 1.00 60.38 146 GLU A O 1
ATOM 1178 N N . PHE A 1 147 ? -1.419 -18.616 21.992 1.00 62.75 147 PHE A N 1
ATOM 1179 C CA . PHE A 1 147 ? -0.799 -18.035 20.800 1.00 62.75 147 PHE A CA 1
ATOM 1180 C C . PHE A 1 147 ? 0.688 -17.757 21.026 1.00 62.75 147 PHE A C 1
ATOM 1182 O O . PHE A 1 147 ? 1.481 -17.984 20.113 1.00 62.75 147 PHE A O 1
ATOM 1189 N N . ALA A 1 148 ? 1.101 -17.346 22.233 1.00 59.62 148 ALA A N 1
ATOM 1190 C CA . ALA A 1 148 ? 2.514 -17.237 22.586 1.00 59.62 148 ALA A CA 1
ATOM 1191 C C . ALA A 1 148 ? 3.207 -18.606 22.579 1.00 59.62 148 ALA A C 1
ATOM 1193 O O . ALA A 1 148 ? 4.306 -18.706 22.034 1.00 59.62 148 ALA A O 1
ATOM 1194 N N . LYS A 1 149 ? 2.573 -19.669 23.096 1.00 63.56 149 LYS A N 1
ATOM 1195 C CA . LYS A 1 149 ? 3.097 -21.047 23.039 1.00 63.56 149 LYS A CA 1
ATOM 1196 C C . LYS A 1 149 ? 3.190 -21.572 21.614 1.00 63.56 149 LYS A C 1
ATOM 1198 O O . LYS A 1 149 ? 4.218 -22.135 21.248 1.00 63.56 149 LYS A O 1
ATOM 1203 N N . VAL A 1 150 ? 2.160 -21.371 20.794 1.00 68.50 150 VAL A N 1
ATOM 1204 C CA . VAL A 1 150 ? 2.156 -21.788 19.387 1.00 68.50 150 VAL A CA 1
ATOM 1205 C C . VAL A 1 150 ? 3.197 -20.991 18.601 1.00 68.50 150 VAL A C 1
ATOM 1207 O O . VAL A 1 150 ? 3.998 -21.585 17.884 1.00 68.50 150 VAL A O 1
ATOM 1210 N N . ALA A 1 151 ? 3.275 -19.672 18.783 1.00 67.12 151 ALA A N 1
ATOM 1211 C CA . ALA A 1 151 ? 4.305 -18.845 18.162 1.00 67.12 151 ALA A CA 1
ATOM 1212 C C . ALA A 1 151 ? 5.713 -19.291 18.589 1.00 67.12 151 ALA A C 1
ATOM 1214 O O . ALA A 1 151 ? 6.549 -19.519 17.717 1.00 67.12 151 ALA A O 1
ATOM 1215 N N . LEU A 1 152 ? 5.963 -19.511 19.887 1.00 66.56 152 LEU A N 1
ATOM 1216 C CA . LEU A 1 152 ? 7.222 -20.068 20.404 1.00 66.56 152 LEU A CA 1
ATOM 1217 C C . LEU A 1 152 ? 7.521 -21.467 19.857 1.00 66.56 152 LEU A C 1
ATOM 1219 O O . LEU A 1 152 ? 8.685 -21.768 19.612 1.00 66.56 152 LEU A O 1
ATOM 1223 N N . ALA A 1 153 ? 6.510 -22.305 19.624 1.00 70.50 153 ALA A N 1
ATOM 1224 C CA . ALA A 1 153 ? 6.674 -23.623 19.015 1.00 70.50 153 ALA A CA 1
ATOM 1225 C C . ALA A 1 153 ? 7.012 -23.539 17.518 1.00 70.50 153 ALA A C 1
ATOM 1227 O O . ALA A 1 153 ? 7.767 -24.367 17.009 1.00 70.50 153 ALA A O 1
ATOM 1228 N N . PHE A 1 154 ? 6.525 -22.514 16.814 1.00 72.69 154 PHE A N 1
ATOM 1229 C CA . PHE A 1 154 ? 6.876 -22.254 15.417 1.00 72.69 154 PHE A CA 1
ATOM 1230 C C . PHE A 1 154 ? 8.241 -21.571 15.250 1.00 72.69 154 PHE A C 1
ATOM 1232 O O . PHE A 1 154 ? 8.865 -21.741 14.201 1.00 72.69 154 PHE A O 1
ATOM 1239 N N . VAL A 1 155 ? 8.751 -20.850 16.259 1.00 74.94 155 VAL A N 1
ATOM 1240 C CA . VAL A 1 155 ? 10.093 -20.230 16.241 1.00 74.94 155 VAL A CA 1
ATOM 1241 C C . VAL A 1 155 ? 11.206 -21.218 15.856 1.00 74.94 155 VAL A C 1
ATOM 1243 O O . VAL A 1 155 ? 11.964 -20.889 14.942 1.00 74.94 155 VAL A O 1
ATOM 1246 N N . PRO A 1 156 ? 11.344 -22.419 16.456 1.00 76.62 156 PRO A N 1
ATOM 1247 C CA . PRO A 1 156 ? 12.387 -23.362 16.060 1.00 76.62 156 PRO A CA 1
ATOM 1248 C C . PRO A 1 156 ? 12.171 -23.917 14.648 1.00 76.62 156 PRO A C 1
ATOM 1250 O O . PRO A 1 156 ? 13.143 -24.108 13.921 1.00 76.62 156 PRO A O 1
ATOM 1253 N N . THR A 1 157 ? 10.928 -24.121 14.205 1.00 80.00 157 THR A N 1
ATOM 1254 C CA . THR A 1 157 ? 10.630 -24.616 12.850 1.00 80.00 157 THR A CA 1
ATOM 1255 C C . THR A 1 157 ? 10.980 -23.583 11.782 1.00 80.00 157 THR A C 1
ATOM 1257 O O . THR A 1 157 ? 11.650 -23.898 10.798 1.00 80.00 157 THR A O 1
ATOM 1260 N N . VAL A 1 158 ? 10.575 -22.329 11.989 1.00 80.06 158 VAL A N 1
ATOM 1261 C CA . VAL A 1 158 ? 10.885 -21.212 11.090 1.00 80.06 158 VAL A CA 1
ATOM 1262 C C . VAL A 1 158 ? 12.374 -20.883 11.149 1.00 80.06 158 VAL A C 1
ATOM 1264 O O . VAL A 1 158 ? 13.000 -20.695 10.109 1.00 80.06 158 VAL A O 1
ATOM 1267 N N . GLY A 1 159 ? 12.969 -20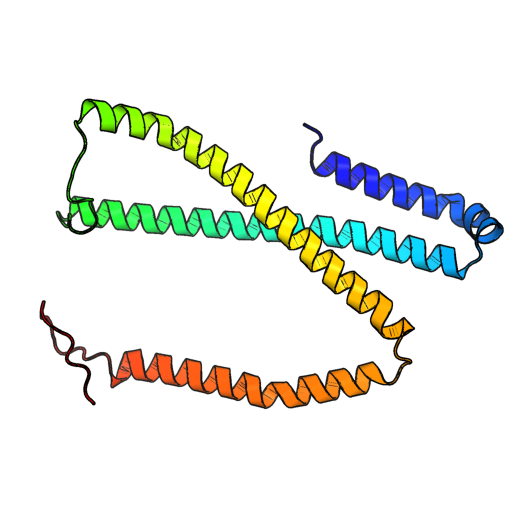.888 12.343 1.00 82.38 159 GLY A N 1
ATOM 1268 C CA . GLY A 1 159 ? 14.404 -20.709 12.543 1.00 82.38 159 GLY A CA 1
ATOM 1269 C C . GLY A 1 159 ? 15.218 -21.767 11.803 1.00 82.38 159 GLY A C 1
ATOM 1270 O O . GLY A 1 159 ? 16.176 -21.427 11.110 1.00 82.38 159 GLY A O 1
ATOM 1271 N N . MET A 1 160 ? 14.790 -23.030 11.854 1.00 81.19 160 MET A N 1
ATOM 1272 C CA . MET A 1 160 ? 15.438 -24.108 11.114 1.00 81.19 160 MET A CA 1
ATOM 1273 C C . MET A 1 160 ? 15.261 -23.949 9.601 1.00 81.19 160 MET A 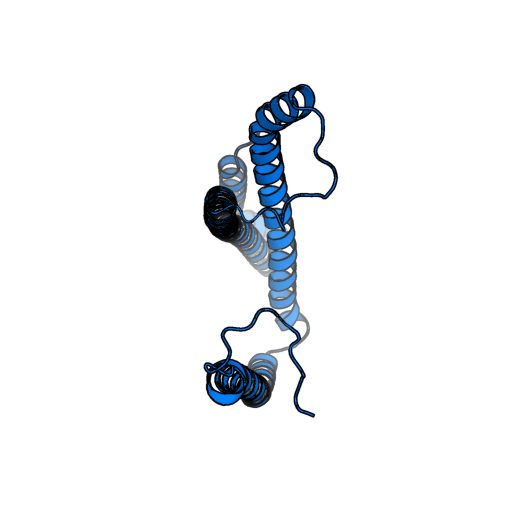C 1
ATOM 1275 O O . MET A 1 160 ? 16.226 -24.100 8.855 1.00 81.19 160 MET A O 1
ATOM 1279 N N . ALA A 1 161 ? 14.068 -23.578 9.129 1.00 82.75 161 ALA A N 1
ATOM 1280 C CA . ALA A 1 161 ? 13.833 -23.313 7.710 1.00 82.75 161 ALA A CA 1
ATOM 1281 C C . ALA A 1 161 ? 14.713 -22.163 7.184 1.00 82.75 161 ALA A C 1
ATOM 1283 O O . ALA A 1 161 ? 15.309 -22.280 6.112 1.00 82.75 161 ALA A O 1
ATOM 1284 N N . ILE A 1 162 ? 14.856 -21.081 7.957 1.00 85.50 162 ILE A N 1
ATOM 1285 C CA . ILE A 1 162 ? 15.736 -19.951 7.630 1.00 85.50 162 ILE A CA 1
ATOM 1286 C C . ILE A 1 162 ? 17.204 -20.388 7.639 1.00 85.50 162 ILE A C 1
ATOM 1288 O O . ILE A 1 162 ? 17.943 -20.040 6.719 1.00 85.50 162 ILE A O 1
ATOM 1292 N N . LEU A 1 163 ? 17.633 -21.174 8.629 1.00 86.94 163 LEU A N 1
ATOM 1293 C CA . LEU A 1 163 ? 19.002 -21.684 8.715 1.00 86.94 163 LEU A CA 1
ATOM 1294 C C . LEU A 1 163 ? 19.339 -22.547 7.498 1.00 86.94 163 LEU A C 1
ATOM 1296 O O . LEU A 1 163 ? 20.355 -22.311 6.843 1.00 86.94 163 LEU A O 1
ATOM 1300 N N . VAL A 1 164 ? 18.466 -23.492 7.145 1.00 86.94 164 VAL A N 1
ATOM 1301 C CA . VAL A 1 164 ? 18.626 -24.332 5.951 1.00 86.94 164 VAL A CA 1
ATOM 1302 C C . VAL A 1 164 ? 18.679 -23.469 4.695 1.00 86.94 164 VAL A C 1
ATOM 1304 O O . VAL A 1 164 ? 19.575 -23.656 3.876 1.00 86.94 164 VAL A O 1
ATOM 1307 N N . PHE A 1 165 ? 17.791 -22.481 4.562 1.00 86.12 165 PHE A N 1
ATOM 1308 C CA . PHE A 1 165 ? 17.785 -21.571 3.418 1.00 86.12 165 PHE A CA 1
ATOM 1309 C C . PHE A 1 165 ? 19.101 -20.785 3.290 1.00 86.12 165 PHE A C 1
ATOM 1311 O O . PHE A 1 165 ? 19.678 -20.705 2.205 1.00 86.12 165 PHE A O 1
ATOM 1318 N N . VAL A 1 166 ? 19.626 -20.242 4.392 1.00 86.62 166 VAL A N 1
ATOM 1319 C CA . VAL A 1 166 ? 20.895 -19.497 4.401 1.00 86.62 166 VAL A CA 1
ATOM 1320 C C . VAL A 1 166 ? 22.077 -20.413 4.080 1.00 86.62 166 VAL A C 1
ATOM 1322 O O . VAL A 1 166 ? 22.912 -20.063 3.244 1.00 86.62 166 VAL A O 1
ATOM 1325 N N . VAL A 1 167 ? 22.135 -21.605 4.678 1.00 86.69 167 VAL A N 1
ATOM 1326 C CA . VAL A 1 167 ? 23.189 -22.597 4.417 1.00 86.69 167 VAL A CA 1
ATOM 1327 C C . VAL A 1 167 ? 23.161 -23.050 2.958 1.00 86.69 167 VAL A C 1
ATOM 1329 O O . VAL A 1 167 ? 24.211 -23.089 2.318 1.00 86.69 167 VAL A O 1
ATOM 1332 N N . GLN A 1 168 ? 21.978 -23.294 2.389 1.00 83.44 168 GLN A N 1
ATOM 1333 C CA . GLN A 1 168 ? 21.812 -23.609 0.969 1.00 83.44 168 GLN A CA 1
ATOM 1334 C C . GLN A 1 168 ? 22.333 -22.483 0.071 1.00 83.44 168 GLN A C 1
ATOM 1336 O O . GLN A 1 168 ? 23.047 -22.756 -0.892 1.00 83.44 168 GLN A O 1
ATOM 1341 N N . GLN A 1 169 ? 22.044 -21.217 0.390 1.00 80.25 169 GLN A N 1
ATOM 1342 C CA . GLN A 1 169 ? 22.554 -20.076 -0.379 1.00 80.25 169 GLN A CA 1
ATOM 1343 C C . GLN A 1 169 ? 24.081 -19.947 -0.289 1.00 80.25 169 GLN A C 1
ATOM 1345 O O . GLN A 1 169 ? 24.730 -19.646 -1.293 1.00 80.25 169 GLN A O 1
ATOM 1350 N N . ILE A 1 170 ? 24.674 -20.200 0.883 1.00 82.31 170 ILE A N 1
ATOM 1351 C CA . ILE A 1 170 ? 26.131 -20.169 1.084 1.00 82.31 170 ILE A CA 1
ATOM 1352 C C . ILE A 1 170 ? 26.802 -21.315 0.323 1.00 82.31 170 ILE A C 1
ATOM 1354 O O . ILE A 1 170 ? 27.724 -21.062 -0.450 1.00 82.31 170 ILE A O 1
ATOM 1358 N N . LEU A 1 171 ? 26.315 -22.549 0.472 1.00 79.44 171 LEU A N 1
ATOM 1359 C CA . LEU A 1 171 ? 26.809 -23.721 -0.257 1.00 79.44 171 LEU A CA 1
ATOM 1360 C C . LEU A 1 171 ? 26.697 -23.514 -1.769 1.00 79.44 171 LEU A C 1
ATOM 1362 O O . LEU A 1 171 ? 27.670 -23.720 -2.493 1.00 79.44 171 LEU A O 1
ATOM 1366 N N . ALA A 1 172 ? 25.557 -23.011 -2.249 1.00 77.56 172 ALA A N 1
ATOM 1367 C CA . ALA A 1 172 ? 25.362 -22.688 -3.657 1.00 77.56 172 ALA A CA 1
ATOM 1368 C C . ALA A 1 172 ? 26.373 -21.650 -4.162 1.00 77.56 172 ALA A C 1
ATOM 1370 O O . ALA A 1 172 ? 26.878 -21.781 -5.272 1.00 77.56 172 ALA A O 1
ATOM 1371 N N . ARG A 1 173 ? 26.706 -20.625 -3.364 1.00 68.19 173 ARG A N 1
ATOM 1372 C CA . ARG A 1 173 ? 27.639 -19.559 -3.773 1.00 68.19 173 ARG A CA 1
ATOM 1373 C C . ARG A 1 173 ? 29.118 -19.889 -3.608 1.00 68.19 173 ARG A C 1
ATOM 1375 O O . ARG A 1 173 ? 29.916 -19.321 -4.353 1.00 68.19 173 ARG A O 1
ATOM 1382 N N . PHE A 1 174 ? 29.485 -20.696 -2.619 1.00 68.56 174 PHE A N 1
ATOM 1383 C CA . PHE A 1 174 ? 30.882 -20.940 -2.252 1.00 68.56 174 PHE A CA 1
ATOM 1384 C C . PHE A 1 174 ? 31.381 -22.329 -2.637 1.00 68.56 174 PHE A C 1
ATOM 1386 O O . PHE A 1 174 ? 32.546 -22.440 -3.000 1.00 68.56 174 PHE A O 1
ATOM 1393 N N . VAL A 1 175 ? 30.526 -23.352 -2.577 1.00 69.81 175 VAL A N 1
ATOM 1394 C CA . VAL A 1 175 ? 30.904 -24.748 -2.848 1.00 69.81 175 VAL A CA 1
ATOM 1395 C C . VAL A 1 175 ? 30.483 -25.169 -4.255 1.00 69.81 175 VAL A C 1
ATOM 1397 O O . VAL A 1 175 ? 31.306 -25.681 -5.003 1.00 69.81 175 VAL A O 1
ATOM 1400 N N . PHE A 1 176 ? 29.232 -24.911 -4.654 1.00 66.25 176 PHE A N 1
ATOM 1401 C CA . PHE A 1 176 ? 28.708 -25.369 -5.951 1.00 66.25 176 PHE A CA 1
ATOM 1402 C C . PHE A 1 176 ? 28.918 -24.387 -7.105 1.00 66.25 176 PHE A C 1
ATOM 1404 O O . PHE A 1 176 ? 28.871 -24.781 -8.270 1.00 66.25 176 PHE A O 1
ATOM 1411 N N . LYS A 1 177 ? 29.153 -23.102 -6.816 1.00 55.59 177 LYS A N 1
ATOM 1412 C CA . LYS A 1 177 ? 29.507 -22.127 -7.848 1.00 55.59 177 LYS A CA 1
ATOM 1413 C C . LYS A 1 177 ? 30.992 -22.255 -8.164 1.00 55.59 177 LYS A C 1
ATOM 1415 O O . LYS A 1 177 ? 31.820 -21.543 -7.594 1.00 55.59 177 LYS A O 1
ATOM 1420 N N . ASP A 1 178 ? 31.294 -23.157 -9.088 1.00 53.94 178 ASP A N 1
ATOM 1421 C CA . ASP A 1 178 ? 32.629 -23.346 -9.635 1.00 53.94 178 ASP A CA 1
ATOM 1422 C C . ASP A 1 178 ? 33.163 -22.011 -10.196 1.00 53.94 178 ASP A C 1
ATOM 1424 O O . ASP A 1 178 ? 32.590 -21.416 -11.114 1.00 53.94 178 ASP A O 1
ATOM 1428 N N . ARG A 1 179 ? 34.231 -21.477 -9.587 1.00 56.22 179 ARG A N 1
ATOM 1429 C CA . ARG A 1 179 ? 34.900 -20.246 -10.051 1.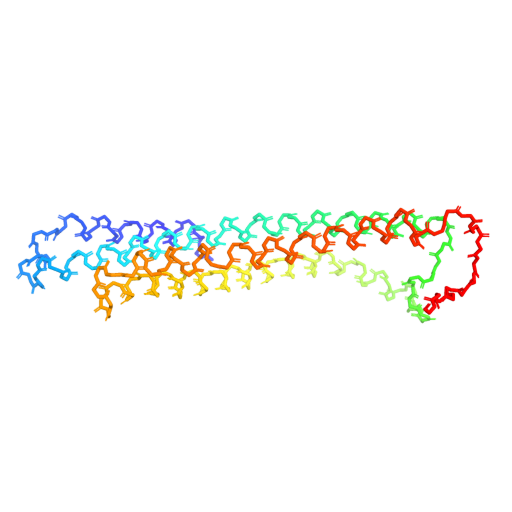00 56.22 179 ARG A CA 1
ATOM 1430 C C . ARG A 1 179 ? 35.910 -20.530 -11.166 1.00 56.22 179 ARG A C 1
ATOM 1432 O O . ARG A 1 179 ? 36.515 -19.585 -11.667 1.00 56.22 179 ARG A O 1
ATOM 1439 N N . SER A 1 180 ? 36.094 -21.793 -11.551 1.00 47.06 180 SER A N 1
ATOM 1440 C CA . SER A 1 180 ? 37.140 -22.225 -12.480 1.00 47.06 180 SER A CA 1
ATOM 1441 C C . SER A 1 180 ? 36.736 -22.208 -13.958 1.00 47.06 180 SER A C 1
ATOM 1443 O O . SER A 1 180 ? 37.590 -22.445 -14.811 1.00 47.06 180 SER A O 1
ATOM 1445 N N . MET A 1 181 ? 35.479 -21.923 -14.309 1.00 46.34 181 MET A N 1
ATOM 1446 C CA . MET A 1 181 ? 35.024 -22.034 -15.700 1.00 46.34 181 MET A CA 1
ATOM 1447 C C . MET A 1 181 ? 34.623 -20.676 -16.291 1.00 46.34 181 MET A C 1
ATOM 1449 O O . MET A 1 181 ? 33.488 -20.217 -16.157 1.00 46.34 181 MET A O 1
ATOM 1453 N N . VAL A 1 182 ? 35.547 -20.049 -17.031 1.00 51.41 182 VAL A N 1
ATOM 1454 C CA . VAL A 1 182 ? 35.177 -19.142 -18.131 1.00 51.41 182 VAL A CA 1
ATOM 1455 C C . VAL A 1 182 ? 34.751 -20.034 -19.289 1.00 51.41 182 VAL A C 1
ATOM 1457 O O . VAL A 1 182 ? 35.559 -20.363 -20.152 1.00 51.41 182 VAL A O 1
ATOM 1460 N N . SER A 1 183 ? 33.499 -20.482 -19.327 1.00 42.97 183 SER A N 1
ATOM 1461 C CA . SER A 1 183 ? 33.016 -21.106 -20.554 1.00 42.97 183 SER A CA 1
ATOM 1462 C C . SER A 1 183 ? 31.516 -20.953 -20.752 1.00 42.97 183 SER A C 1
ATOM 1464 O O . SER A 1 183 ? 30.682 -21.015 -19.852 1.00 42.97 183 SER A O 1
ATOM 1466 N N . LYS A 1 184 ? 31.202 -20.666 -22.006 1.00 49.12 184 LYS A N 1
ATOM 1467 C CA . LYS A 1 184 ? 29.890 -20.412 -22.567 1.00 49.12 184 LYS A CA 1
ATOM 1468 C C . LYS A 1 184 ? 29.266 -21.745 -22.988 1.00 49.12 184 LYS A C 1
ATOM 1470 O O . LYS A 1 184 ? 28.935 -21.867 -24.154 1.00 49.12 184 LYS A O 1
ATOM 1475 N N . VAL A 1 185 ? 29.151 -22.754 -22.120 1.00 56.25 185 VAL A N 1
ATOM 1476 C CA . VAL A 1 185 ? 28.397 -23.984 -22.446 1.00 56.25 185 VAL A CA 1
ATOM 1477 C C . VAL A 1 185 ? 28.057 -24.820 -21.206 1.00 56.25 185 VAL A C 1
ATOM 1479 O O . VAL A 1 185 ? 28.928 -25.127 -20.408 1.00 56.25 185 VAL A O 1
ATOM 1482 N N . VAL A 1 186 ? 26.771 -25.189 -21.124 1.00 56.12 186 VAL A N 1
ATOM 1483 C CA . VAL A 1 186 ? 26.143 -26.305 -20.384 1.00 56.12 186 VAL A CA 1
ATOM 1484 C C . VAL A 1 186 ? 26.597 -26.532 -18.932 1.00 56.12 186 VAL A C 1
ATOM 1486 O O . VAL A 1 186 ? 27.584 -27.206 -18.661 1.00 56.12 186 VAL A O 1
ATOM 1489 N N . ASN A 1 187 ? 25.766 -26.078 -17.984 1.00 47.97 187 ASN A N 1
ATOM 1490 C CA . ASN A 1 187 ? 25.830 -26.508 -16.585 1.00 47.97 187 ASN A CA 1
ATOM 1491 C C . ASN A 1 187 ? 25.419 -27.984 -16.476 1.00 47.97 187 ASN A C 1
ATOM 1493 O O . ASN A 1 187 ? 24.227 -28.301 -16.392 1.00 47.97 187 ASN A O 1
ATOM 1497 N N . VAL A 1 188 ? 26.397 -28.885 -16.447 1.00 56.75 188 VAL A N 1
ATOM 1498 C CA . VAL A 1 188 ? 26.183 -30.252 -15.966 1.00 56.75 188 VAL A CA 1
ATOM 1499 C C . VAL A 1 188 ? 25.946 -30.159 -14.463 1.00 56.75 188 VAL A C 1
ATOM 1501 O O . VAL A 1 188 ? 26.828 -29.770 -13.703 1.00 56.75 188 VAL A O 1
ATOM 1504 N N . HIS A 1 189 ? 24.719 -30.450 -14.044 1.00 48.72 189 HIS A N 1
ATOM 1505 C CA . HIS A 1 189 ? 24.389 -30.555 -12.630 1.00 48.72 189 HIS A CA 1
ATOM 1506 C C . HIS A 1 189 ? 24.989 -31.873 -12.139 1.00 48.72 189 HIS A C 1
ATOM 1508 O O . HIS A 1 189 ? 24.623 -32.939 -12.635 1.00 48.72 189 HIS A O 1
ATOM 1514 N N . ASN A 1 190 ? 25.961 -31.785 -11.231 1.00 43.03 190 ASN A N 1
ATOM 1515 C CA . ASN A 1 190 ? 26.531 -32.955 -10.578 1.00 43.03 190 ASN A CA 1
ATOM 1516 C C . ASN A 1 190 ? 25.444 -33.599 -9.705 1.00 43.03 190 ASN A C 1
ATOM 1518 O O . ASN A 1 190 ? 24.767 -32.895 -8.952 1.00 43.03 190 ASN A O 1
ATOM 1522 N N . ARG A 1 191 ? 25.242 -34.899 -9.909 1.00 37.84 191 ARG A N 1
ATOM 1523 C CA . ARG A 1 191 ? 24.172 -35.709 -9.321 1.00 37.84 191 ARG A CA 1
ATOM 1524 C C . ARG A 1 191 ? 24.439 -36.030 -7.855 1.00 37.84 191 ARG A C 1
ATOM 1526 O O . ARG A 1 191 ? 25.629 -36.178 -7.503 1.00 37.84 191 ARG A O 1
#

Secondary structure (DSSP, 8-state):
---HHHHHHHHHHHHHHHHHTHHHHHHHH-HHHHHHHHHHHHHHHHHHHHHHHHHHHHHHHHHHHHHHHHHHHHHHHHTT--TTS-SSPPPHHHHHHHHHHHHHHHHHHHHHHHHHHHHHHHHHHHHHHHHHHHHHHHS-TTHHHHHHHHHHHHHHHHHHHHHHHHHHHHHHHHTSS-SS----S------

pLDDT: mean 78.57, std 12.71, range [37.84, 93.81]